Protein AF-A0A962EP03-F1 (afdb_monomer_lite)

Foldseek 3Di:
DVVVVVVVVVVVVVPPDDPPDPDPDDPLVVLVVVLVVLVVVLVVLLVLLVVLLVQLLVCVVVVNNVSNVVSNVVSVVSVVVSVVSLVVSLVSCVVSVNNVSSLVSLVSQLVSLVSVLVSLVSQLVVLVVQLVVLVVVLVVCVVPDDSVVSVVVNVVSVVSNLVSLLVSLVSLQSSLVSCVVSVVLVRSLVSLVVSLVSLVVSVVVCVVPPDPDCPVVVVSVVVNVVSVVVNVVSVVVVVVVVVVVVVVVVVVVVVVVCCVPPVPPPPD

Sequence (268 aa):
MRLLSLVTVFLLLLSSQLPAVEIGLDSNVDKQLGAQRLDNSLRSIEWFTLEYLRKAEQAEMAADSEQADFFLQKADESDEKASKIRWRAIKAWYLAGRDKKAHEISLRAAHIAKVRAELVELRLHKNELDLERLLSHGKQKEKSRSVLDIYPSYEVAYKHYVASAYQLFLEWTEVASMYDEAESYEEAELYWQKSIDVMSFLFRLNDDNAHDEEIPYQTYIYDTQRALMRLENLQLSLEKNEQLELTRHALQSLEKLNKTFFPEVVEH

Structure (mmCIF, N/CA/C/O backbone):
data_AF-A0A962EP03-F1
#
_entry.id   AF-A0A962EP03-F1
#
loop_
_atom_site.group_PDB
_atom_site.id
_atom_site.type_symbol
_atom_site.label_atom_id
_atom_site.label_alt_id
_atom_site.label_comp_id
_atom_site.label_asym_id
_atom_site.label_entity_id
_atom_site.label_seq_id
_atom_site.pdbx_PDB_ins_code
_atom_site.Cartn_x
_atom_site.Cartn_y
_atom_site.Cartn_z
_atom_site.occupancy
_atom_site.B_iso_or_equiv
_atom_site.auth_seq_id
_atom_site.auth_comp_id
_atom_site.auth_asym_id
_atom_site.auth_atom_id
_atom_site.pdbx_PDB_model_num
ATOM 1 N N . MET A 1 1 ? 17.956 35.664 8.532 1.00 48.88 1 MET A N 1
ATOM 2 C CA . MET A 1 1 ? 18.533 34.950 9.699 1.00 48.88 1 MET A CA 1
ATOM 3 C C . MET A 1 1 ? 18.069 35.452 11.075 1.00 48.88 1 MET A C 1
ATOM 5 O O . MET A 1 1 ? 18.102 34.657 12.000 1.00 48.88 1 MET A O 1
ATOM 9 N N . ARG A 1 2 ? 17.588 36.697 11.256 1.00 45.00 2 ARG A N 1
ATOM 10 C CA . ARG A 1 2 ? 17.147 37.190 12.585 1.00 45.00 2 ARG A CA 1
ATOM 11 C C . ARG A 1 2 ? 15.754 36.714 13.047 1.00 45.00 2 ARG A C 1
ATOM 13 O O . ARG A 1 2 ? 15.520 36.671 14.245 1.00 45.00 2 ARG A O 1
ATOM 20 N N . LEU A 1 3 ? 14.865 36.288 12.139 1.00 40.38 3 LEU A N 1
ATOM 21 C CA . LEU A 1 3 ? 13.538 35.756 12.510 1.00 40.38 3 LEU A CA 1
ATOM 22 C C . LEU A 1 3 ? 13.569 34.308 13.033 1.00 40.38 3 LEU A C 1
ATOM 24 O O . LEU A 1 3 ? 12.823 33.985 13.950 1.00 40.38 3 LEU A O 1
ATOM 28 N N . LEU A 1 4 ? 14.457 33.451 12.512 1.00 44.00 4 LEU A N 1
ATOM 29 C CA . LEU A 1 4 ? 14.550 32.049 12.955 1.00 44.00 4 LEU A CA 1
ATOM 30 C C . LEU A 1 4 ? 15.067 31.915 14.396 1.00 44.00 4 LEU A C 1
ATOM 32 O O . LEU A 1 4 ? 14.753 30.944 15.074 1.00 44.00 4 LEU A O 1
ATOM 36 N N . SER A 1 5 ? 15.842 32.898 14.858 1.00 48.69 5 SER A N 1
ATOM 37 C CA . SER A 1 5 ? 16.397 32.940 16.215 1.00 48.69 5 SER A CA 1
ATOM 38 C C . SER A 1 5 ? 15.365 33.365 17.267 1.00 48.69 5 SER A C 1
ATOM 40 O O . SER A 1 5 ? 15.458 32.944 18.414 1.00 48.69 5 SER A O 1
ATOM 42 N N . LEU A 1 6 ? 14.357 34.154 16.885 1.00 48.31 6 LEU A N 1
ATOM 43 C CA . LEU A 1 6 ? 13.283 34.571 17.792 1.00 48.31 6 LEU A CA 1
ATOM 44 C C . LEU A 1 6 ? 12.253 33.456 18.025 1.00 48.31 6 LEU A C 1
ATOM 46 O O . LEU A 1 6 ? 11.756 33.314 19.138 1.00 48.31 6 LEU A O 1
ATOM 50 N N . VAL A 1 7 ? 11.984 32.619 17.017 1.00 54.28 7 VAL A N 1
ATOM 51 C CA . VAL A 1 7 ? 11.023 31.505 17.134 1.00 54.28 7 VAL A CA 1
ATOM 52 C C . VAL A 1 7 ? 11.564 30.377 18.024 1.00 54.28 7 VAL A C 1
ATOM 54 O O . VAL A 1 7 ? 10.817 29.809 18.817 1.00 54.28 7 VAL A O 1
ATOM 57 N N . THR A 1 8 ? 12.868 30.090 17.974 1.00 55.56 8 THR A N 1
ATOM 58 C CA . THR A 1 8 ? 13.501 29.074 18.837 1.00 55.56 8 THR A CA 1
ATOM 59 C C . THR A 1 8 ? 13.609 29.508 20.298 1.00 55.56 8 THR A C 1
ATOM 61 O O . THR A 1 8 ? 13.416 28.683 21.187 1.00 55.56 8 THR A O 1
ATOM 64 N N . VAL A 1 9 ? 13.831 30.797 20.571 1.00 56.38 9 VAL A N 1
ATOM 65 C CA . VAL A 1 9 ? 13.835 31.329 21.947 1.00 56.38 9 VAL A CA 1
ATOM 66 C C . VAL A 1 9 ? 12.419 31.364 22.537 1.00 56.38 9 VAL A C 1
ATOM 68 O O . VAL A 1 9 ? 12.240 31.053 23.713 1.00 56.38 9 VAL A O 1
ATOM 71 N N . PHE A 1 10 ? 11.398 31.652 21.722 1.00 52.09 10 PHE A N 1
ATOM 72 C CA . PHE A 1 10 ? 9.999 31.634 22.163 1.00 52.09 10 PHE A CA 1
ATOM 73 C C . PHE A 1 10 ? 9.505 30.211 22.491 1.00 52.09 10 PHE A C 1
ATOM 75 O O . PHE A 1 10 ? 8.779 30.021 23.464 1.00 52.09 10 PHE A O 1
ATOM 82 N N . LEU A 1 11 ? 9.962 29.195 21.748 1.00 54.53 11 LEU A N 1
ATOM 83 C CA . LEU A 1 11 ? 9.648 27.784 22.017 1.00 54.53 11 LEU A CA 1
ATOM 84 C C . LEU A 1 11 ? 10.321 27.237 23.289 1.00 54.53 11 LEU A C 1
ATOM 86 O O . LEU A 1 11 ? 9.742 26.385 23.955 1.00 54.53 11 LEU A O 1
ATOM 90 N N . LEU A 1 12 ? 11.499 27.748 23.662 1.00 52.78 12 LEU A N 1
ATOM 91 C CA . LEU A 1 12 ? 12.215 27.333 24.879 1.00 52.78 12 LEU A CA 1
ATOM 92 C C . LEU A 1 12 ? 11.664 27.979 26.165 1.00 52.78 12 LEU A C 1
ATOM 94 O O . LEU A 1 12 ? 11.776 27.397 27.245 1.00 52.78 12 LEU A O 1
ATOM 98 N N . LEU A 1 13 ? 11.043 29.159 26.067 1.00 48.91 13 LEU A N 1
ATOM 99 C CA . LEU A 1 13 ? 10.452 29.862 27.216 1.00 48.91 13 LEU A CA 1
ATOM 100 C C . LEU A 1 13 ? 9.060 29.336 27.604 1.00 48.91 13 LEU A C 1
ATOM 102 O O . LEU A 1 13 ? 8.678 29.435 28.766 1.00 48.91 13 LEU A O 1
ATOM 106 N N . LEU A 1 14 ? 8.323 28.723 26.673 1.00 47.28 14 LEU A N 1
ATOM 107 C CA . LEU A 1 14 ? 7.021 28.098 26.953 1.00 47.28 14 LEU A CA 1
ATOM 108 C C . LEU A 1 14 ? 7.130 26.747 27.681 1.00 47.28 14 LEU A C 1
ATOM 110 O O . LEU A 1 14 ? 6.153 26.289 28.268 1.00 47.28 14 LEU A O 1
ATOM 114 N N . SER A 1 15 ? 8.310 26.120 27.692 1.00 47.06 15 SER A N 1
ATOM 115 C CA . SER A 1 15 ? 8.536 24.823 28.348 1.00 47.06 15 SER A CA 1
ATOM 116 C C . SER A 1 15 ? 8.852 24.887 29.850 1.00 47.06 15 SER A C 1
ATOM 118 O O . SER A 1 15 ? 8.920 23.837 30.480 1.00 47.06 15 SER A O 1
ATOM 120 N N . SER A 1 16 ? 9.044 26.070 30.447 1.00 42.03 16 SER A N 1
ATOM 121 C CA . SER A 1 16 ? 9.525 26.194 31.838 1.00 42.03 16 SER A CA 1
ATOM 122 C C . SER A 1 16 ? 8.489 26.672 32.864 1.00 42.03 16 SER A C 1
ATOM 124 O O . SER A 1 16 ? 8.838 26.825 34.033 1.00 42.03 16 SER A O 1
ATOM 126 N N . GLN A 1 17 ? 7.222 26.882 32.482 1.00 46.41 17 GLN A N 1
ATOM 127 C CA . GLN A 1 17 ? 6.182 27.375 33.402 1.00 46.41 17 GLN A CA 1
ATOM 128 C C . GLN A 1 17 ? 4.828 26.666 33.264 1.00 46.41 17 GLN A C 1
ATOM 130 O O . GLN A 1 17 ? 3.792 27.309 33.108 1.00 46.41 17 GLN A O 1
ATOM 135 N N . LEU A 1 18 ? 4.807 25.338 33.374 1.00 44.00 18 LEU A N 1
ATOM 136 C CA . LEU A 1 18 ? 3.565 24.642 33.715 1.00 44.00 18 LEU A CA 1
ATOM 137 C C . LEU A 1 18 ? 3.600 24.280 35.205 1.00 44.00 18 LEU A C 1
ATOM 139 O O . LEU A 1 18 ? 4.439 23.466 35.598 1.00 44.00 18 LEU A O 1
ATOM 143 N N . PRO A 1 19 ? 2.747 24.885 36.055 1.00 37.56 19 PRO A N 1
ATOM 144 C CA . PRO A 1 19 ? 2.600 24.421 37.424 1.00 37.56 19 PRO A CA 1
ATOM 145 C C . PRO A 1 19 ? 2.094 22.976 37.416 1.00 37.56 19 PRO A C 1
ATOM 147 O O . PRO A 1 19 ? 1.241 22.607 36.607 1.00 37.56 19 PRO A O 1
ATOM 150 N N . ALA A 1 20 ? 2.629 22.168 38.332 1.00 41.75 20 ALA A N 1
ATOM 151 C CA . ALA A 1 20 ? 2.110 20.845 38.640 1.00 41.75 20 ALA A CA 1
ATOM 152 C C . ALA A 1 20 ? 0.709 21.008 39.239 1.00 41.75 20 ALA A C 1
ATOM 154 O O . ALA A 1 20 ? 0.536 21.267 40.428 1.00 41.75 20 ALA A O 1
ATOM 155 N N . VAL A 1 21 ? -0.291 20.937 38.371 1.00 37.72 21 VAL A N 1
ATOM 156 C CA . VAL A 1 21 ? -1.693 20.890 38.748 1.00 37.72 21 VAL A CA 1
ATOM 157 C C . VAL A 1 21 ? -2.063 19.412 38.808 1.00 37.72 21 VAL A C 1
ATOM 159 O O . VAL A 1 21 ? -2.376 18.796 37.793 1.00 37.72 21 VAL A O 1
ATOM 162 N N . GLU A 1 22 ? -1.984 18.829 40.004 1.00 44.91 22 GLU A N 1
ATOM 163 C CA . GLU A 1 22 ? -2.616 17.543 40.308 1.00 44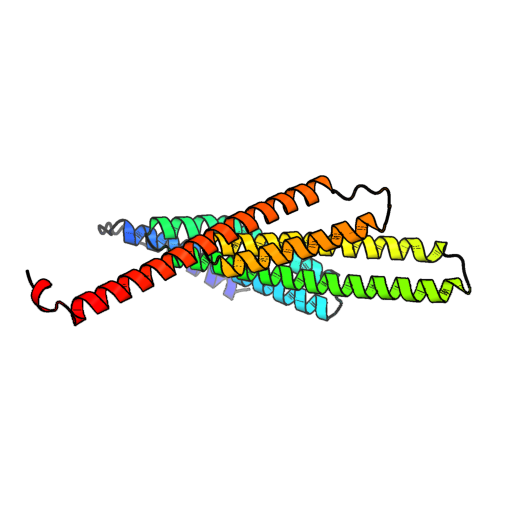.91 22 GLU A CA 1
ATOM 164 C C . GLU A 1 22 ? -4.134 17.762 40.379 1.00 44.91 22 GLU A C 1
ATOM 166 O O . GLU A 1 22 ? -4.722 17.931 41.445 1.00 44.91 22 GLU A O 1
ATOM 171 N N . ILE A 1 23 ? -4.783 17.820 39.216 1.00 42.91 23 ILE A N 1
ATOM 172 C CA . ILE A 1 23 ? -6.223 17.576 39.118 1.00 42.91 23 ILE A CA 1
ATOM 173 C C . ILE A 1 23 ? -6.366 16.078 38.895 1.00 42.91 23 ILE A C 1
ATOM 175 O O . ILE A 1 23 ? -5.757 15.537 37.975 1.00 42.91 23 ILE A O 1
ATOM 179 N N . GLY A 1 24 ? -7.171 15.420 39.730 1.00 43.19 24 GLY A N 1
ATOM 180 C CA . GLY A 1 24 ? -7.629 14.055 39.495 1.00 43.19 24 GLY A CA 1
ATOM 181 C C . GLY A 1 24 ? -8.397 13.986 38.178 1.00 43.19 24 GLY A C 1
ATOM 182 O O . GLY A 1 24 ? -9.614 14.153 38.149 1.00 43.19 24 GLY A O 1
ATOM 183 N N . LEU A 1 25 ? -7.666 13.816 37.082 1.00 43.97 25 LEU A N 1
ATOM 184 C CA . LEU A 1 25 ? -8.192 13.591 35.750 1.00 43.97 25 LEU A CA 1
ATOM 185 C C . LEU A 1 25 ? -8.391 12.089 35.587 1.00 43.97 25 LEU A C 1
ATOM 187 O O . LEU A 1 25 ? -7.529 11.277 35.921 1.00 43.97 25 LEU A O 1
ATOM 191 N N . ASP A 1 26 ? -9.580 11.730 35.118 1.00 56.91 26 ASP A N 1
ATOM 192 C CA . ASP A 1 26 ? -9.935 10.368 34.757 1.00 56.91 26 ASP A CA 1
ATOM 193 C C . ASP A 1 26 ? -8.842 9.783 33.848 1.00 56.91 26 ASP A C 1
ATOM 195 O O . ASP A 1 26 ? -8.481 10.385 32.834 1.00 56.91 26 ASP A O 1
ATOM 199 N N . SER A 1 27 ? -8.327 8.603 34.205 1.00 72.00 27 SER A N 1
ATOM 200 C CA . SER A 1 27 ? -7.269 7.889 33.473 1.00 72.00 27 SER A CA 1
ATOM 201 C C . SER A 1 27 ? -7.546 7.753 31.970 1.00 72.00 27 SER A C 1
ATOM 203 O O . SER A 1 27 ? -6.627 7.536 31.180 1.00 72.00 27 SER A O 1
ATOM 205 N N . ASN A 1 28 ? -8.811 7.874 31.558 1.00 74.94 28 ASN A N 1
ATOM 206 C CA . ASN A 1 28 ? -9.219 7.868 30.163 1.00 74.94 28 ASN A CA 1
ATOM 207 C C . ASN A 1 28 ? -8.882 9.177 29.414 1.00 74.94 28 ASN A C 1
ATOM 209 O O . ASN A 1 28 ? -8.488 9.133 28.249 1.00 74.94 28 ASN A O 1
ATOM 213 N N . VAL A 1 29 ? -8.967 10.338 30.071 1.00 77.69 29 VAL A N 1
ATOM 214 C CA . VAL A 1 29 ? -8.638 11.647 29.471 1.00 77.69 29 VAL A CA 1
ATOM 215 C C . VAL A 1 29 ? -7.143 11.736 29.153 1.00 77.69 29 VAL A C 1
ATOM 217 O O . VAL A 1 29 ? -6.768 12.147 28.053 1.00 77.69 29 VAL A O 1
ATOM 220 N N . ASP A 1 30 ? -6.286 11.251 30.053 1.00 83.69 30 ASP A N 1
ATOM 221 C CA . ASP A 1 30 ? -4.834 11.217 29.839 1.00 83.69 30 ASP A CA 1
ATOM 222 C C . ASP A 1 30 ? -4.434 10.267 28.699 1.00 83.69 30 ASP A C 1
ATOM 224 O O . ASP A 1 30 ? -3.573 10.597 27.874 1.00 83.69 30 ASP A O 1
ATOM 228 N N . LYS A 1 31 ? -5.106 9.111 28.587 1.00 86.94 31 LYS A N 1
ATOM 229 C CA . LYS A 1 31 ? -4.916 8.172 27.468 1.00 86.94 31 LYS A CA 1
ATOM 230 C C . LYS A 1 31 ? -5.295 8.803 26.128 1.00 86.94 31 LYS A C 1
ATOM 232 O O . LYS A 1 31 ? -4.540 8.674 25.164 1.00 86.94 31 LYS A O 1
ATOM 237 N N . GLN A 1 32 ? -6.417 9.523 26.067 1.00 92.00 32 GLN A N 1
ATOM 238 C CA . GLN A 1 32 ? -6.851 10.221 24.852 1.00 92.00 32 GLN A CA 1
ATOM 239 C C . GLN A 1 32 ? -5.889 11.348 24.458 1.00 92.00 32 GLN A C 1
ATOM 241 O O . GLN A 1 32 ? -5.545 11.471 23.284 1.00 92.00 32 GLN A O 1
ATOM 246 N N . LEU A 1 33 ? -5.394 12.133 25.419 1.00 91.81 33 LEU A N 1
ATOM 247 C CA . LEU A 1 33 ? -4.392 13.175 25.164 1.00 91.81 33 LEU A CA 1
ATOM 248 C C . LEU A 1 33 ? -3.085 12.590 24.608 1.00 91.81 33 LEU A C 1
ATOM 250 O O . LEU A 1 33 ? -2.515 13.139 23.661 1.00 91.81 33 LEU A O 1
ATOM 254 N N . GLY A 1 34 ? -2.620 11.466 25.163 1.00 90.38 34 GLY A N 1
ATOM 255 C CA . GLY A 1 34 ? -1.457 10.737 24.653 1.00 90.38 34 GLY A CA 1
ATOM 256 C C . GLY A 1 34 ? -1.658 10.237 23.218 1.00 90.38 34 GLY A C 1
ATOM 257 O O . GLY A 1 34 ? -0.810 10.481 22.356 1.00 90.38 34 GLY A O 1
ATOM 258 N N . ALA A 1 35 ? -2.804 9.605 22.944 1.00 94.12 35 ALA A N 1
ATOM 259 C CA . ALA A 1 35 ? -3.165 9.124 21.611 1.00 94.12 35 ALA A CA 1
ATOM 260 C C . ALA A 1 35 ? -3.260 10.270 20.587 1.00 94.12 35 ALA A C 1
ATOM 262 O O . ALA A 1 35 ? -2.717 10.163 19.487 1.00 94.12 35 ALA A O 1
ATOM 263 N N . GLN A 1 36 ? -3.849 11.408 20.969 1.00 96.38 36 GLN A N 1
ATOM 264 C CA . GLN A 1 36 ? -3.972 12.582 20.104 1.00 96.38 36 GLN A CA 1
ATOM 265 C C . GLN A 1 36 ? -2.610 13.184 19.730 1.00 96.38 36 GLN A C 1
ATOM 267 O O . GLN A 1 36 ? -2.409 13.590 18.587 1.00 96.38 36 GLN A O 1
ATOM 272 N N . ARG A 1 37 ? -1.652 13.245 20.666 1.00 94.75 37 ARG A N 1
ATOM 273 C CA . ARG A 1 37 ? -0.290 13.740 20.378 1.00 94.75 37 ARG A CA 1
ATOM 274 C C . ARG A 1 37 ? 0.437 12.847 19.374 1.00 94.75 37 ARG A C 1
ATOM 276 O O . ARG A 1 37 ? 1.113 13.365 18.482 1.00 94.75 37 ARG A O 1
ATOM 283 N N . LEU A 1 38 ? 0.282 11.528 19.506 1.00 95.94 38 LEU A N 1
ATOM 284 C CA . LEU A 1 38 ? 0.817 10.565 18.544 1.00 95.94 38 LEU A CA 1
ATOM 285 C C . LEU A 1 38 ? 0.149 10.718 17.172 1.00 95.94 38 LEU A C 1
ATOM 287 O O . LEU A 1 38 ? 0.869 10.827 16.185 1.00 95.94 38 LEU A O 1
ATOM 291 N N . ASP A 1 39 ? -1.185 10.813 17.108 1.00 97.25 39 ASP A N 1
ATOM 292 C CA . ASP A 1 39 ? -1.920 10.999 15.844 1.00 97.25 39 ASP A CA 1
ATOM 293 C C . ASP A 1 39 ? -1.536 12.312 15.141 1.00 97.25 39 ASP A C 1
ATOM 295 O O . ASP A 1 39 ? -1.250 12.325 13.949 1.00 97.25 39 ASP A O 1
ATOM 299 N N . ASN A 1 40 ? -1.432 13.421 15.878 1.00 96.75 40 ASN A N 1
ATOM 300 C CA . ASN A 1 40 ? -1.009 14.705 15.309 1.00 96.75 40 ASN A CA 1
ATOM 301 C C . ASN A 1 40 ? 0.421 14.648 14.747 1.00 96.75 40 ASN A C 1
ATOM 303 O O . ASN A 1 40 ? 0.695 15.214 13.689 1.00 96.75 40 ASN A O 1
ATOM 307 N N . SER A 1 41 ? 1.329 13.965 15.449 1.00 95.88 41 SER A N 1
ATOM 308 C CA . SER A 1 41 ? 2.710 13.786 14.985 1.00 95.88 41 SER A CA 1
ATOM 309 C C . SER A 1 41 ? 2.754 12.909 13.735 1.00 95.88 41 SER A C 1
ATOM 311 O O . SER A 1 41 ? 3.456 13.235 12.782 1.00 95.88 41 SER A O 1
ATOM 313 N N . LEU A 1 42 ? 1.961 11.834 13.724 1.00 97.50 42 LEU A N 1
ATOM 314 C CA . LEU A 1 42 ? 1.822 10.925 12.594 1.00 97.50 42 LEU A CA 1
ATOM 315 C C . LEU A 1 42 ? 1.302 11.653 11.349 1.00 97.50 42 LEU A C 1
ATOM 317 O O . LEU A 1 42 ? 1.954 11.593 10.313 1.00 97.50 42 LEU A O 1
ATOM 321 N N . ARG A 1 43 ? 0.212 12.423 11.464 1.00 97.31 43 ARG A N 1
ATOM 322 C CA . ARG A 1 43 ? -0.373 13.195 10.350 1.00 97.31 43 ARG A CA 1
ATOM 323 C C . ARG A 1 43 ? 0.626 14.136 9.678 1.00 97.31 43 ARG A C 1
ATOM 325 O O . ARG A 1 43 ? 0.578 14.314 8.466 1.00 97.31 43 ARG A O 1
ATOM 332 N N . SER A 1 44 ? 1.526 14.741 10.453 1.00 95.88 44 SER A N 1
ATOM 333 C CA . SER A 1 44 ? 2.580 15.607 9.909 1.00 95.88 44 SER A CA 1
ATOM 334 C C . SER A 1 44 ? 3.541 14.825 9.007 1.00 95.88 44 SER A C 1
ATOM 336 O O . SER A 1 44 ? 3.831 15.248 7.892 1.00 95.88 44 SER A O 1
ATOM 338 N N . ILE A 1 45 ? 3.991 13.648 9.453 1.00 97.19 45 ILE A N 1
ATOM 339 C CA . ILE A 1 45 ? 4.895 12.787 8.674 1.00 97.19 45 ILE A CA 1
ATOM 340 C C . ILE A 1 45 ? 4.169 12.190 7.460 1.00 97.19 45 ILE A C 1
ATOM 342 O O . ILE A 1 45 ? 4.721 12.165 6.363 1.00 97.19 45 ILE A O 1
ATOM 346 N N . GLU A 1 46 ? 2.917 11.761 7.626 1.00 97.25 46 GLU A N 1
ATOM 347 C CA . GLU A 1 46 ? 2.055 11.284 6.536 1.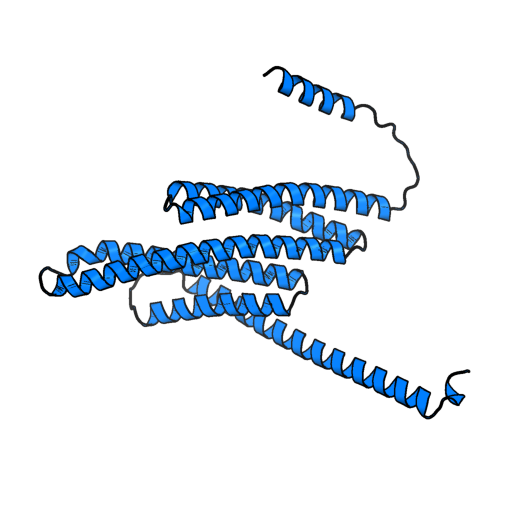00 97.25 46 GLU A CA 1
ATOM 348 C C . GLU A 1 46 ? 1.894 12.354 5.445 1.00 97.25 46 GLU A C 1
ATOM 350 O O . GLU A 1 46 ? 2.012 12.052 4.260 1.00 97.25 46 GLU A O 1
ATOM 355 N N . TRP A 1 47 ? 1.723 13.623 5.833 1.00 97.94 47 TRP A N 1
ATOM 356 C CA . TRP A 1 47 ? 1.664 14.736 4.888 1.00 97.94 47 TRP A CA 1
ATOM 357 C C . TRP A 1 47 ? 2.963 14.897 4.088 1.00 97.94 47 TRP A C 1
ATOM 359 O O . TRP A 1 47 ? 2.910 15.021 2.866 1.00 97.94 47 TRP A O 1
ATOM 369 N N . PHE A 1 48 ? 4.132 14.846 4.741 1.00 97.25 48 PHE A N 1
ATOM 370 C CA . PHE A 1 48 ? 5.417 14.901 4.030 1.00 97.25 48 PHE A CA 1
ATOM 371 C C . PHE A 1 48 ? 5.600 13.717 3.080 1.00 97.25 48 PHE A C 1
ATOM 373 O O . PHE A 1 48 ? 6.085 13.903 1.969 1.00 97.25 48 PHE A O 1
ATOM 380 N N . THR A 1 49 ? 5.180 12.524 3.497 1.00 97.94 49 THR A N 1
ATOM 381 C CA . THR A 1 49 ? 5.233 11.306 2.677 1.00 97.94 49 THR A CA 1
ATOM 382 C C . THR A 1 49 ? 4.429 11.486 1.390 1.00 97.94 49 THR A C 1
ATOM 384 O O . THR A 1 49 ? 4.968 11.310 0.301 1.00 97.94 49 THR A O 1
ATOM 387 N N . LEU A 1 50 ? 3.174 11.932 1.503 1.00 98.06 50 LEU A N 1
ATOM 388 C CA . LEU A 1 50 ? 2.315 12.210 0.348 1.00 98.06 50 LEU A CA 1
ATOM 389 C C . LEU A 1 50 ? 2.881 13.317 -0.547 1.00 98.06 50 LEU A C 1
ATOM 391 O O . LEU A 1 50 ? 2.814 13.218 -1.768 1.00 98.06 50 LEU A O 1
ATOM 395 N N . GLU A 1 51 ? 3.467 14.360 0.039 1.00 98.25 51 GLU A N 1
ATOM 396 C CA . GLU A 1 51 ? 4.078 15.443 -0.731 1.00 98.25 51 GLU A CA 1
ATOM 397 C C . GLU A 1 51 ? 5.315 14.973 -1.514 1.00 98.25 51 GLU A C 1
ATOM 399 O O . GLU A 1 51 ? 5.550 15.448 -2.626 1.00 98.25 51 GLU A O 1
ATOM 404 N N . TYR A 1 52 ? 6.093 14.028 -0.979 1.00 98.38 52 TYR A N 1
ATOM 405 C CA . TYR A 1 52 ? 7.185 13.399 -1.723 1.00 98.38 52 TYR A CA 1
ATOM 406 C C . TYR A 1 52 ? 6.670 12.491 -2.842 1.00 98.38 52 TYR A C 1
ATOM 408 O O . TYR A 1 52 ? 7.150 12.622 -3.964 1.00 98.38 52 TYR A O 1
ATOM 416 N N . LEU A 1 53 ? 5.653 11.660 -2.590 1.00 97.94 53 LEU A N 1
ATOM 417 C CA . LEU A 1 53 ? 5.033 10.823 -3.628 1.00 97.94 53 LEU A CA 1
ATOM 418 C C . LEU A 1 53 ? 4.470 11.669 -4.779 1.00 97.94 53 LEU A C 1
ATOM 420 O O . LEU A 1 53 ? 4.747 11.395 -5.943 1.00 97.94 53 LEU A O 1
ATOM 424 N N . ARG A 1 54 ? 3.780 12.769 -4.462 1.00 98.00 54 ARG A N 1
ATOM 425 C CA . ARG A 1 54 ? 3.266 13.723 -5.456 1.00 98.00 54 ARG A CA 1
ATOM 426 C C . ARG A 1 54 ? 4.382 14.324 -6.315 1.00 98.00 54 ARG A C 1
ATOM 428 O O . ARG A 1 54 ? 4.209 14.533 -7.512 1.00 98.00 54 ARG A O 1
ATOM 435 N N . LYS A 1 55 ? 5.531 14.647 -5.716 1.00 97.88 55 LYS A N 1
ATOM 436 C CA . LYS A 1 55 ? 6.689 15.170 -6.460 1.00 97.88 55 LYS A CA 1
ATOM 437 C C . LYS A 1 55 ? 7.367 14.098 -7.306 1.00 97.88 55 LYS A C 1
ATOM 439 O O . LYS A 1 55 ? 7.801 14.412 -8.409 1.00 97.88 55 LYS A O 1
ATOM 444 N N . ALA A 1 56 ? 7.431 12.863 -6.814 1.00 97.25 56 ALA A N 1
ATOM 445 C CA . ALA A 1 56 ? 7.929 11.735 -7.586 1.00 97.25 56 ALA A CA 1
ATOM 446 C C . ALA A 1 56 ? 7.056 11.493 -8.824 1.00 97.25 56 ALA A C 1
ATOM 448 O O . ALA A 1 56 ? 7.583 11.412 -9.925 1.00 97.25 56 ALA A O 1
ATOM 449 N N . GLU A 1 57 ? 5.730 11.503 -8.677 1.00 95.88 57 GLU A N 1
ATOM 450 C CA . GLU A 1 57 ? 4.790 11.409 -9.800 1.00 95.88 57 GLU A CA 1
ATOM 451 C C . GLU A 1 57 ? 5.001 12.533 -10.830 1.00 95.88 57 GLU A C 1
ATOM 453 O O . GLU A 1 57 ? 5.052 12.287 -12.035 1.00 95.88 57 GLU A O 1
ATOM 458 N N . GLN A 1 58 ? 5.188 13.776 -10.377 1.00 96.50 58 GLN A N 1
ATOM 459 C CA . GLN A 1 58 ? 5.470 14.900 -11.276 1.00 96.50 58 GLN A CA 1
ATOM 460 C C . GLN A 1 58 ? 6.786 14.726 -12.044 1.00 96.50 58 GLN A C 1
ATOM 462 O O . GLN A 1 58 ? 6.832 15.009 -13.242 1.00 96.50 58 GLN A O 1
ATOM 467 N N . ALA A 1 59 ? 7.835 14.251 -11.373 1.00 95.62 59 ALA A N 1
ATOM 468 C CA . ALA A 1 59 ? 9.120 13.960 -12.000 1.00 95.62 59 ALA A CA 1
ATOM 469 C C . ALA A 1 59 ? 9.009 12.797 -13.000 1.00 95.62 59 ALA A C 1
ATOM 471 O O . ALA A 1 59 ? 9.512 12.894 -14.119 1.00 95.62 59 ALA A O 1
ATOM 472 N N . GLU A 1 60 ? 8.248 11.752 -12.659 1.00 92.69 60 GLU A N 1
ATOM 473 C CA . GLU A 1 60 ? 7.904 10.672 -13.578 1.00 92.69 60 GLU A CA 1
ATOM 474 C C . GLU A 1 60 ? 7.219 11.220 -14.835 1.00 92.69 60 GLU A C 1
ATOM 476 O O . GLU A 1 60 ? 7.640 10.918 -15.952 1.00 92.69 60 GLU A O 1
ATOM 481 N N . MET A 1 61 ? 6.173 12.034 -14.698 1.00 92.19 61 MET A N 1
ATOM 482 C CA . MET A 1 61 ? 5.471 12.619 -15.848 1.00 92.19 61 MET A CA 1
ATOM 483 C C . MET A 1 61 ? 6.376 13.516 -16.707 1.00 92.19 61 MET A C 1
ATOM 485 O O . MET A 1 61 ? 6.169 13.614 -17.916 1.00 92.19 61 MET A O 1
ATOM 489 N N . ALA A 1 62 ? 7.393 14.136 -16.105 1.00 93.81 62 ALA A N 1
ATOM 490 C CA . ALA A 1 62 ? 8.403 14.935 -16.795 1.00 93.81 62 ALA A CA 1
ATOM 491 C C . ALA A 1 62 ? 9.547 14.106 -17.414 1.00 93.81 62 ALA A C 1
ATOM 493 O O . ALA A 1 62 ? 10.429 14.684 -18.048 1.00 93.81 62 ALA A O 1
ATOM 494 N N . ALA A 1 63 ? 9.529 12.777 -17.252 1.00 90.00 63 ALA A N 1
ATOM 495 C CA . ALA A 1 63 ? 10.611 11.866 -17.630 1.00 90.00 63 ALA A CA 1
ATOM 496 C C . ALA A 1 63 ? 11.968 12.195 -16.965 1.00 90.00 63 ALA A C 1
ATOM 498 O O . ALA A 1 63 ? 13.024 11.927 -17.537 1.00 90.00 63 ALA A O 1
ATOM 499 N N . ASP A 1 64 ? 11.940 12.752 -15.750 1.00 94.38 64 ASP A N 1
ATOM 500 C CA . ASP A 1 64 ? 13.118 13.006 -14.913 1.00 94.38 64 ASP A CA 1
ATOM 501 C C . ASP A 1 64 ? 13.278 11.871 -13.887 1.00 94.38 64 ASP A C 1
ATOM 503 O O . ASP A 1 64 ? 12.783 11.938 -12.759 1.00 94.38 64 ASP A O 1
ATOM 507 N N . SER A 1 65 ? 13.934 10.785 -14.309 1.00 89.75 65 SER A N 1
ATOM 508 C CA . SER A 1 65 ? 14.078 9.572 -13.494 1.00 89.75 65 SER A CA 1
ATOM 509 C C . SER A 1 65 ? 14.918 9.797 -12.235 1.00 89.75 65 SER A C 1
ATOM 511 O O . SER A 1 65 ? 14.586 9.262 -11.182 1.00 89.75 65 SER A O 1
ATOM 513 N N . GLU A 1 66 ? 15.971 10.620 -12.312 1.00 94.38 66 GLU A N 1
ATOM 514 C CA . GLU A 1 66 ? 16.840 10.918 -11.164 1.00 94.38 66 GLU A CA 1
ATOM 515 C C . GLU A 1 66 ? 16.054 11.641 -10.066 1.00 94.38 66 GLU A C 1
ATOM 517 O O . GLU A 1 66 ? 16.129 11.286 -8.886 1.00 94.38 66 GLU A O 1
ATOM 522 N N . GLN A 1 67 ? 15.247 12.632 -10.452 1.00 96.38 67 GLN A N 1
ATOM 523 C CA . GLN A 1 67 ? 14.414 13.349 -9.500 1.00 96.38 67 GLN A CA 1
ATOM 524 C C . GLN A 1 67 ? 13.267 12.483 -8.959 1.00 96.38 67 GLN A C 1
ATOM 526 O O . GLN A 1 67 ? 12.937 12.589 -7.772 1.00 96.38 67 GLN A O 1
ATOM 531 N N . ALA A 1 68 ? 12.677 11.619 -9.788 1.00 94.12 68 ALA A N 1
ATOM 532 C CA . ALA A 1 68 ? 11.651 10.683 -9.343 1.00 94.12 68 ALA A CA 1
ATOM 533 C C . ALA A 1 68 ? 12.194 9.710 -8.284 1.00 94.12 68 ALA A C 1
ATOM 535 O O . ALA A 1 68 ? 11.595 9.578 -7.216 1.00 94.12 68 ALA A O 1
ATOM 536 N N . ASP A 1 69 ? 13.365 9.114 -8.528 1.00 93.25 69 ASP A N 1
ATOM 537 C CA . ASP A 1 69 ? 14.033 8.211 -7.584 1.00 93.25 69 ASP A CA 1
ATOM 538 C C . ASP A 1 69 ? 14.415 8.920 -6.282 1.00 93.25 69 ASP A C 1
ATOM 540 O O . ASP A 1 69 ? 14.190 8.390 -5.191 1.00 93.25 69 ASP A O 1
ATOM 544 N N . PHE A 1 70 ? 14.919 10.155 -6.372 1.00 96.81 70 PHE A N 1
ATOM 545 C CA . PHE A 1 70 ? 15.208 10.964 -5.192 1.00 96.81 70 PHE A CA 1
ATOM 546 C C . PHE A 1 70 ? 13.959 11.174 -4.324 1.00 96.81 70 PHE A C 1
ATOM 548 O O . PHE A 1 70 ? 14.011 11.006 -3.102 1.00 96.81 70 PHE A O 1
ATOM 555 N N . PHE A 1 71 ? 12.828 11.551 -4.928 1.00 97.81 71 PHE A N 1
ATOM 556 C CA . PHE A 1 71 ? 11.602 11.792 -4.171 1.00 97.81 71 PHE A CA 1
ATOM 557 C C . PHE A 1 71 ? 10.971 10.510 -3.632 1.00 97.81 71 PHE A C 1
ATOM 559 O O . PHE A 1 71 ? 10.466 10.539 -2.510 1.00 97.81 71 PHE A O 1
ATOM 566 N N . LEU A 1 72 ? 11.061 9.390 -4.350 1.00 94.81 72 LEU A N 1
ATOM 567 C CA . LEU A 1 72 ? 10.652 8.085 -3.827 1.00 94.81 72 LEU A CA 1
ATOM 568 C C . LEU A 1 72 ? 11.462 7.685 -2.600 1.00 94.81 72 LEU A C 1
ATOM 570 O O . LEU A 1 72 ? 10.879 7.390 -1.561 1.00 94.81 72 LEU A O 1
ATOM 574 N N . GLN A 1 73 ? 12.790 7.807 -2.656 1.00 96.38 73 GLN A N 1
ATOM 575 C CA . GLN A 1 73 ? 13.638 7.536 -1.497 1.00 96.38 73 GLN A CA 1
ATOM 576 C C . GLN A 1 73 ? 13.233 8.398 -0.288 1.00 96.38 73 GLN A C 1
ATOM 578 O O . GLN A 1 73 ? 13.215 7.927 0.851 1.00 96.38 73 GLN A O 1
ATOM 583 N N . LYS A 1 74 ? 12.868 9.670 -0.512 1.00 97.75 74 LYS A N 1
ATOM 584 C CA . LYS A 1 74 ? 12.365 10.547 0.558 1.00 97.75 74 LYS A CA 1
ATOM 585 C C . LYS A 1 74 ? 10.981 10.168 1.065 1.00 97.75 74 LYS A C 1
ATOM 587 O O . LYS A 1 74 ? 10.738 10.323 2.265 1.00 97.75 74 LYS A O 1
ATOM 592 N N . ALA A 1 75 ? 10.101 9.670 0.203 1.00 97.00 75 ALA A N 1
ATOM 593 C CA . ALA A 1 75 ? 8.826 9.110 0.622 1.00 97.00 75 ALA A CA 1
ATOM 594 C C . ALA A 1 75 ? 9.043 7.881 1.518 1.00 97.00 75 ALA A C 1
ATOM 596 O O . ALA A 1 75 ? 8.463 7.827 2.600 1.00 97.00 75 ALA A O 1
ATOM 597 N N . ASP A 1 76 ? 9.945 6.972 1.151 1.00 94.19 76 ASP A N 1
ATOM 598 C CA . ASP A 1 76 ? 10.222 5.747 1.913 1.00 94.19 76 ASP A CA 1
ATOM 599 C C . ASP A 1 76 ? 10.866 6.041 3.273 1.00 94.19 76 ASP A C 1
ATOM 601 O O . ASP A 1 76 ? 10.397 5.564 4.306 1.00 94.19 76 ASP A O 1
ATOM 605 N N . GLU A 1 77 ? 11.872 6.923 3.317 1.00 95.50 77 GLU A N 1
ATOM 606 C CA . GLU A 1 77 ? 12.471 7.396 4.575 1.00 95.50 77 GLU A CA 1
ATOM 607 C C . GLU A 1 77 ? 11.438 8.047 5.515 1.00 95.50 77 GLU A C 1
ATOM 609 O O . GLU A 1 77 ? 11.596 8.045 6.743 1.00 95.50 77 GLU A O 1
ATOM 614 N N . SER A 1 78 ? 10.423 8.700 4.946 1.00 96.31 78 SER A N 1
ATOM 615 C CA . SER A 1 78 ? 9.354 9.362 5.690 1.00 96.31 78 SER A CA 1
ATOM 616 C C . SER A 1 78 ? 8.320 8.351 6.186 1.00 96.31 78 SER A C 1
ATOM 618 O O . SER A 1 78 ? 7.956 8.377 7.364 1.00 96.31 78 SER A O 1
ATOM 620 N N . ASP A 1 79 ? 7.903 7.414 5.340 1.00 95.38 79 ASP A N 1
ATOM 621 C CA . ASP A 1 79 ? 6.924 6.393 5.699 1.00 95.38 79 ASP A CA 1
ATOM 622 C C . ASP A 1 79 ? 7.482 5.371 6.698 1.00 95.38 79 ASP A C 1
ATOM 624 O O . ASP A 1 79 ? 6.785 4.979 7.631 1.00 95.38 79 ASP A O 1
ATOM 628 N N . GLU A 1 80 ? 8.773 5.033 6.632 1.00 94.25 80 GLU A N 1
ATOM 629 C CA . GLU A 1 80 ? 9.419 4.193 7.649 1.00 94.25 80 GLU A CA 1
ATOM 630 C C . GLU A 1 80 ? 9.317 4.838 9.048 1.00 94.25 80 GLU A C 1
ATOM 632 O O . GLU A 1 80 ? 9.083 4.174 10.067 1.00 94.25 80 GLU A O 1
ATOM 637 N N . LYS A 1 81 ? 9.447 6.171 9.117 1.00 95.00 81 LYS A N 1
ATOM 638 C CA . LYS A 1 81 ? 9.238 6.930 10.360 1.00 95.00 81 LYS A CA 1
ATOM 639 C C . LYS A 1 81 ? 7.764 6.948 10.751 1.00 95.00 81 LYS A C 1
ATOM 641 O O . LYS A 1 81 ? 7.468 6.798 11.940 1.00 95.00 81 LYS A O 1
ATOM 646 N N . ALA A 1 82 ? 6.856 7.113 9.787 1.00 94.94 82 ALA A N 1
ATOM 647 C CA . ALA A 1 82 ? 5.417 7.078 10.026 1.00 94.94 82 ALA A CA 1
ATOM 648 C C . ALA A 1 82 ? 4.991 5.722 10.606 1.00 94.94 82 ALA A C 1
ATOM 650 O O . ALA A 1 82 ? 4.362 5.697 11.661 1.00 94.94 82 ALA A O 1
ATOM 651 N N . SER A 1 83 ? 5.421 4.607 10.013 1.00 90.56 83 SER A N 1
ATOM 652 C CA . SER A 1 83 ? 5.119 3.233 10.438 1.00 90.56 83 SER A CA 1
ATOM 653 C C . SER A 1 83 ? 5.484 2.972 11.909 1.00 90.56 83 SER A C 1
ATOM 655 O O . SER A 1 83 ? 4.659 2.492 12.694 1.00 90.56 83 SER A O 1
ATOM 657 N N . LYS A 1 84 ? 6.669 3.423 12.355 1.00 91.62 84 LYS A N 1
ATOM 658 C CA . LYS A 1 84 ? 7.106 3.313 13.765 1.00 91.62 84 LYS A CA 1
ATOM 659 C C . LYS A 1 84 ? 6.174 4.036 14.748 1.00 91.62 84 LYS A C 1
ATOM 661 O O . LYS A 1 84 ? 6.034 3.607 15.897 1.00 91.62 84 LYS A O 1
ATOM 666 N N . ILE A 1 85 ? 5.562 5.145 14.330 1.00 94.44 85 ILE A N 1
ATOM 667 C CA . ILE A 1 85 ? 4.611 5.918 15.145 1.00 94.44 85 ILE A CA 1
ATOM 668 C C . ILE A 1 85 ? 3.192 5.359 15.005 1.00 94.44 85 ILE A C 1
ATOM 670 O O . ILE A 1 85 ? 2.462 5.314 15.995 1.00 94.44 85 ILE A O 1
ATOM 674 N N . ARG A 1 86 ? 2.826 4.880 13.814 1.00 95.25 86 ARG A N 1
ATOM 675 C CA . ARG A 1 86 ? 1.504 4.365 13.445 1.00 95.25 86 ARG A CA 1
ATOM 676 C C . ARG A 1 86 ? 1.029 3.286 14.404 1.00 95.25 86 ARG A C 1
ATOM 678 O O . ARG A 1 86 ? -0.002 3.466 15.046 1.00 95.25 86 ARG A O 1
ATOM 685 N N . TRP A 1 87 ? 1.835 2.246 14.619 1.00 92.06 87 TRP A N 1
ATOM 686 C CA . TRP A 1 87 ? 1.497 1.177 15.566 1.00 92.06 87 TRP A CA 1
ATOM 687 C C . TRP A 1 87 ? 1.256 1.705 16.991 1.00 92.06 87 TRP A C 1
ATOM 689 O O . TRP A 1 87 ? 0.330 1.275 17.681 1.00 92.06 87 TRP A O 1
ATOM 699 N N . ARG A 1 88 ? 2.052 2.688 17.439 1.00 94.25 88 ARG A N 1
ATOM 700 C CA . ARG A 1 88 ? 1.889 3.300 18.770 1.00 94.25 88 ARG A CA 1
ATOM 701 C C . ARG A 1 88 ? 0.603 4.114 18.857 1.00 94.25 88 ARG A C 1
ATOM 703 O O . ARG A 1 88 ? -0.068 4.056 19.883 1.00 94.25 88 ARG A O 1
ATOM 710 N N . ALA A 1 89 ? 0.268 4.857 17.805 1.00 94.44 89 ALA A N 1
ATOM 711 C CA . ALA A 1 89 ? -0.943 5.665 17.731 1.00 94.44 89 ALA A CA 1
ATOM 712 C C . ALA A 1 89 ? -2.204 4.784 17.697 1.00 94.44 89 ALA A C 1
ATOM 714 O O . ALA A 1 89 ? -3.115 5.007 18.493 1.00 94.44 89 ALA A O 1
ATOM 715 N N . ILE A 1 90 ? -2.215 3.737 16.863 1.00 93.00 90 ILE A N 1
ATOM 716 C CA . ILE A 1 90 ? -3.282 2.722 16.793 1.00 93.00 90 ILE A CA 1
ATOM 717 C C . ILE A 1 90 ? -3.503 2.096 18.173 1.00 93.00 90 ILE A C 1
ATOM 719 O O . ILE A 1 90 ? -4.602 2.158 18.727 1.00 93.00 90 ILE A O 1
ATOM 723 N N . LYS A 1 91 ? -2.435 1.575 18.791 1.00 93.56 91 LYS A N 1
ATOM 724 C CA . LYS A 1 91 ? -2.503 0.972 20.128 1.00 93.56 91 LYS A CA 1
ATOM 725 C C . LYS A 1 91 ? -3.001 1.957 21.187 1.00 93.56 91 LYS A C 1
ATOM 727 O O . LYS A 1 91 ? -3.788 1.575 22.050 1.00 93.56 91 LYS A O 1
ATOM 732 N N . ALA A 1 92 ? -2.554 3.212 21.144 1.00 92.06 92 ALA A N 1
ATOM 733 C CA . ALA A 1 92 ? -2.993 4.232 22.091 1.00 92.06 92 ALA A CA 1
ATOM 734 C C . ALA A 1 92 ? -4.497 4.527 21.965 1.00 92.06 92 ALA A C 1
ATOM 736 O O . ALA A 1 92 ? -5.167 4.668 22.987 1.00 92.06 92 ALA A O 1
ATOM 737 N N . TRP A 1 93 ? -5.045 4.555 20.745 1.00 95.81 93 TRP A N 1
ATOM 738 C CA . TRP A 1 93 ? -6.482 4.739 20.537 1.00 95.81 93 TRP A CA 1
ATOM 739 C C . TRP A 1 93 ? -7.318 3.543 20.991 1.00 95.81 93 TRP A C 1
ATOM 741 O O . TRP A 1 93 ? -8.348 3.760 21.632 1.00 95.81 93 TRP A O 1
ATOM 751 N N . TYR A 1 94 ? -6.855 2.309 20.769 1.00 93.00 94 TYR A N 1
ATOM 752 C CA . TYR A 1 94 ? -7.503 1.120 21.337 1.00 93.00 94 TYR A CA 1
ATOM 753 C C . TYR A 1 94 ? -7.511 1.154 22.872 1.00 93.00 94 TYR A C 1
ATOM 755 O O . TYR A 1 94 ? -8.547 0.954 23.500 1.00 93.00 94 TYR A O 1
ATOM 763 N N . LEU A 1 95 ? -6.384 1.502 23.505 1.00 90.88 95 LEU A N 1
ATOM 764 C CA . LEU A 1 95 ? -6.300 1.621 24.969 1.00 90.88 95 LEU A CA 1
ATOM 765 C C . LEU A 1 95 ? -7.179 2.743 25.546 1.00 90.88 95 LEU A C 1
ATOM 767 O O . LEU A 1 95 ? -7.536 2.691 26.726 1.00 90.88 95 LEU A O 1
ATOM 771 N N . ALA A 1 96 ? -7.509 3.746 24.734 1.00 92.44 96 ALA A N 1
ATOM 772 C CA . ALA A 1 96 ? -8.440 4.821 25.062 1.00 92.44 96 ALA A CA 1
ATOM 773 C C . ALA A 1 96 ? -9.914 4.471 24.751 1.00 92.44 96 ALA A C 1
ATOM 775 O O . ALA A 1 96 ? -10.788 5.322 24.926 1.00 92.44 96 ALA A O 1
ATOM 776 N N . GLY A 1 97 ? -10.200 3.256 24.262 1.00 93.00 97 GLY A N 1
ATOM 777 C CA . GLY A 1 97 ? -11.546 2.808 23.884 1.00 93.00 97 GLY A CA 1
ATOM 778 C C . GLY A 1 97 ? -12.117 3.552 22.674 1.00 93.00 97 GLY A C 1
ATOM 779 O O . GLY A 1 97 ? -13.314 3.840 22.621 1.00 93.00 97 GLY A O 1
ATOM 780 N N . ARG A 1 98 ? -11.258 3.967 21.736 1.00 94.81 98 ARG A N 1
ATOM 781 C CA . ARG A 1 98 ? -11.628 4.747 20.545 1.00 94.81 98 ARG A CA 1
ATOM 782 C C . ARG A 1 98 ? -11.258 3.991 19.277 1.00 94.81 98 ARG A C 1
ATOM 784 O O . ARG A 1 98 ? -10.508 4.497 18.447 1.00 94.81 98 ARG A O 1
ATOM 791 N N . ASP A 1 99 ? -11.838 2.815 19.105 1.00 93.19 99 ASP A N 1
ATOM 792 C CA . ASP A 1 99 ? -11.511 1.895 18.012 1.00 93.19 99 ASP A CA 1
ATOM 793 C C . ASP A 1 99 ? -11.644 2.573 16.647 1.00 93.19 99 ASP A C 1
ATOM 795 O O . ASP A 1 99 ? -10.721 2.517 15.844 1.00 93.19 99 ASP A O 1
ATOM 799 N N . LYS A 1 100 ? -12.704 3.362 16.423 1.00 94.00 100 LYS A N 1
ATOM 800 C CA . LYS A 1 100 ? -12.877 4.144 15.182 1.00 94.00 100 LYS A CA 1
ATOM 801 C C . LYS A 1 100 ? -11.664 5.018 14.835 1.00 94.00 100 LYS A C 1
ATOM 803 O O . LYS A 1 100 ? -11.319 5.144 13.668 1.00 94.00 100 LYS A O 1
ATOM 808 N N . LYS A 1 101 ? -10.994 5.607 15.833 1.00 95.38 101 LYS A N 1
ATOM 809 C CA . LYS A 1 101 ? -9.790 6.427 15.615 1.00 95.38 101 LYS A CA 1
ATOM 810 C C . LYS A 1 101 ? -8.570 5.586 15.254 1.00 95.38 101 LYS A C 1
ATOM 812 O O . LYS A 1 101 ? -7.744 6.047 14.476 1.00 95.38 101 LYS A O 1
ATOM 817 N N . ALA A 1 102 ? -8.466 4.375 15.796 1.00 93.12 102 ALA A N 1
ATOM 818 C CA . ALA A 1 102 ? -7.443 3.421 15.389 1.00 93.12 102 ALA A CA 1
ATOM 819 C C . ALA A 1 102 ? -7.649 2.994 13.923 1.00 93.12 102 ALA A C 1
ATOM 821 O O . ALA A 1 102 ? -6.717 3.097 13.132 1.00 93.12 102 ALA A O 1
ATOM 822 N N . HIS A 1 103 ? -8.885 2.659 13.539 1.00 93.00 103 HIS A N 1
ATOM 823 C CA . HIS A 1 103 ? -9.246 2.301 12.161 1.00 93.00 103 HIS A CA 1
ATOM 824 C C . HIS A 1 103 ? -8.983 3.452 11.175 1.00 93.00 103 HIS A C 1
ATOM 826 O O . HIS A 1 103 ? -8.407 3.242 10.112 1.00 93.00 103 HIS A O 1
ATOM 832 N N . GLU A 1 104 ? -9.314 4.699 11.543 1.00 95.62 104 GLU A N 1
ATOM 833 C CA . GLU A 1 104 ? -8.987 5.888 10.738 1.00 95.62 104 GLU A CA 1
ATOM 834 C C . GLU A 1 104 ? -7.481 6.018 10.445 1.00 95.62 104 GLU A C 1
ATOM 836 O O . GLU A 1 104 ? -7.110 6.603 9.430 1.00 95.62 104 GLU A O 1
ATOM 841 N N . ILE A 1 105 ? -6.600 5.540 11.331 1.00 96.31 105 ILE A N 1
ATOM 842 C CA . ILE A 1 105 ? -5.152 5.555 11.089 1.00 96.31 105 ILE A CA 1
ATOM 843 C C . ILE A 1 105 ? -4.773 4.481 10.067 1.00 96.31 105 ILE A C 1
ATOM 845 O O . ILE A 1 105 ? -4.041 4.789 9.127 1.00 96.31 105 ILE A O 1
ATOM 849 N N . SER A 1 106 ? -5.291 3.260 10.212 1.00 93.12 106 SER A N 1
ATOM 850 C CA . SER A 1 106 ? -5.057 2.170 9.254 1.00 93.12 106 SER A CA 1
ATOM 851 C C . SER A 1 106 ? -5.533 2.546 7.846 1.00 93.12 106 SER A C 1
ATOM 853 O O . SER A 1 106 ? -4.792 2.380 6.881 1.00 93.12 106 SER A O 1
ATOM 855 N N . LEU A 1 107 ? -6.699 3.192 7.720 1.00 94.44 107 LEU A N 1
ATOM 856 C CA . LEU A 1 107 ? -7.208 3.678 6.430 1.00 94.44 107 LEU A CA 1
ATOM 857 C C . LEU A 1 107 ? -6.312 4.750 5.788 1.00 94.44 107 LEU A C 1
ATOM 859 O O . LEU A 1 107 ? -6.130 4.759 4.571 1.00 94.44 107 LEU A O 1
ATOM 863 N N . ARG A 1 108 ? -5.723 5.659 6.578 1.00 96.25 108 ARG A N 1
ATOM 864 C CA . ARG A 1 108 ? -4.760 6.636 6.036 1.00 96.25 108 ARG A CA 1
ATOM 865 C C . ARG A 1 108 ? -3.469 5.971 5.575 1.00 96.25 108 ARG A C 1
ATOM 867 O O . ARG A 1 108 ? -2.920 6.377 4.555 1.00 96.25 108 ARG A O 1
ATOM 874 N N . ALA A 1 109 ? -3.007 4.953 6.295 1.00 94.62 109 ALA A N 1
ATOM 875 C CA . ALA A 1 109 ? -1.860 4.155 5.883 1.00 94.62 109 ALA A CA 1
ATOM 876 C C . ALA A 1 109 ? -2.136 3.418 4.565 1.00 94.62 109 ALA A C 1
ATOM 878 O O . ALA A 1 109 ? -1.327 3.512 3.645 1.00 94.62 109 ALA A O 1
ATOM 879 N N . ALA A 1 110 ? -3.314 2.796 4.438 1.00 93.12 110 ALA A N 1
ATOM 880 C CA . ALA A 1 110 ? -3.763 2.152 3.205 1.00 93.12 110 ALA A CA 1
ATOM 881 C C . ALA A 1 110 ? -3.784 3.133 2.023 1.00 93.12 110 ALA A C 1
ATOM 883 O O . ALA A 1 110 ? -3.318 2.807 0.935 1.00 93.12 110 ALA A O 1
ATOM 884 N N . HIS A 1 111 ? -4.258 4.364 2.242 1.00 95.62 111 HIS A N 1
ATOM 885 C CA . HIS A 1 111 ? -4.240 5.408 1.218 1.00 95.62 111 HIS A CA 1
ATOM 886 C C . HIS A 1 111 ? -2.816 5.773 0.766 1.00 95.62 111 HIS A C 1
ATOM 888 O O . HIS A 1 111 ? -2.578 5.913 -0.428 1.00 95.62 111 HIS A O 1
ATOM 894 N N . ILE A 1 112 ? -1.858 5.913 1.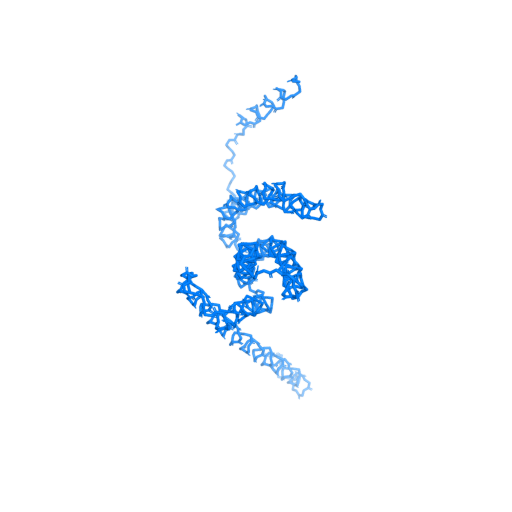689 1.00 95.12 112 ILE A N 1
ATOM 895 C CA . ILE A 1 112 ? -0.458 6.209 1.336 1.00 95.12 112 ILE A CA 1
ATOM 896 C C . ILE A 1 112 ? 0.157 5.060 0.534 1.00 95.12 112 ILE A C 1
ATOM 898 O O . ILE A 1 112 ? 0.739 5.310 -0.521 1.00 95.12 112 ILE A O 1
ATOM 902 N N . ALA A 1 113 ? -0.015 3.819 1.001 1.00 93.81 113 ALA A N 1
ATOM 903 C CA . ALA A 1 113 ? 0.461 2.631 0.297 1.00 93.81 113 ALA A CA 1
ATOM 904 C C . ALA A 1 113 ? -0.151 2.540 -1.111 1.00 93.81 113 ALA A C 1
ATOM 906 O O . ALA A 1 113 ? 0.545 2.254 -2.079 1.00 93.81 113 ALA A O 1
ATOM 907 N N . LYS A 1 114 ? -1.437 2.887 -1.255 1.00 95.75 114 LYS A N 1
ATOM 908 C CA . LYS A 1 114 ? -2.125 2.893 -2.549 1.00 95.75 114 LYS A CA 1
ATOM 909 C C . LYS A 1 114 ? -1.508 3.902 -3.513 1.00 95.75 114 LYS A C 1
ATOM 911 O O . LYS A 1 114 ? -1.250 3.549 -4.656 1.00 95.75 114 LYS A O 1
ATOM 916 N N . VAL A 1 115 ? -1.238 5.125 -3.056 1.00 96.06 115 VAL A N 1
ATOM 917 C CA . VAL A 1 115 ? -0.573 6.145 -3.884 1.00 96.06 115 VAL A CA 1
ATOM 918 C C . VAL A 1 115 ? 0.820 5.672 -4.314 1.00 96.06 115 VAL A C 1
ATOM 920 O O . VAL A 1 115 ? 1.221 5.904 -5.453 1.00 96.06 115 VAL A O 1
ATOM 923 N N . ARG A 1 116 ? 1.561 4.977 -3.437 1.00 94.50 116 ARG A N 1
ATOM 924 C CA . ARG A 1 116 ? 2.855 4.384 -3.807 1.00 94.50 116 ARG A CA 1
ATOM 925 C C . ARG A 1 116 ? 2.682 3.290 -4.869 1.00 94.50 116 ARG A C 1
ATOM 927 O O . ARG A 1 116 ? 3.380 3.327 -5.878 1.00 94.50 116 ARG A O 1
ATOM 934 N N . ALA A 1 117 ? 1.722 2.383 -4.690 1.00 93.06 117 ALA A N 1
ATOM 935 C CA . ALA A 1 117 ? 1.411 1.326 -5.653 1.00 93.06 117 ALA A CA 1
ATOM 936 C C . ALA A 1 117 ? 1.061 1.887 -7.043 1.00 93.06 117 ALA A C 1
ATOM 938 O O . ALA A 1 117 ? 1.619 1.446 -8.043 1.00 93.06 117 ALA A O 1
ATOM 939 N N . GLU A 1 118 ? 0.207 2.911 -7.106 1.00 94.19 118 GLU A N 1
ATOM 940 C CA . GLU A 1 118 ? -0.184 3.580 -8.357 1.00 94.19 118 GLU A CA 1
ATOM 941 C C . GLU A 1 118 ? 1.019 4.224 -9.072 1.00 94.19 118 GLU A C 1
ATOM 943 O O . GLU A 1 118 ? 1.125 4.186 -10.299 1.00 94.19 118 GLU A O 1
ATOM 948 N N . LEU A 1 119 ? 1.980 4.766 -8.319 1.00 93.56 119 LEU A N 1
ATOM 949 C CA . LEU A 1 119 ? 3.214 5.313 -8.883 1.00 93.56 119 LEU A CA 1
ATOM 950 C C . LEU A 1 119 ? 4.145 4.219 -9.436 1.00 93.56 119 LEU A C 1
ATOM 952 O O . LEU A 1 119 ? 4.785 4.410 -10.475 1.00 93.56 119 LEU A O 1
ATOM 956 N N . VAL A 1 120 ? 4.215 3.060 -8.778 1.00 92.56 120 VAL A N 1
ATOM 957 C CA . VAL A 1 120 ? 4.955 1.898 -9.295 1.00 92.56 120 VAL A CA 1
ATOM 958 C C . VAL A 1 120 ? 4.276 1.335 -10.546 1.00 92.56 120 VAL A C 1
ATOM 960 O O . VAL A 1 120 ? 4.960 0.991 -11.509 1.00 92.56 120 VAL A O 1
ATOM 963 N N . GLU A 1 121 ? 2.944 1.308 -10.586 1.00 91.25 121 GLU A N 1
ATOM 964 C CA . GLU A 1 121 ? 2.165 0.923 -11.768 1.00 91.25 121 GLU A CA 1
ATOM 965 C C . GLU A 1 121 ? 2.452 1.855 -12.959 1.00 91.25 121 GLU A C 1
ATOM 967 O O . GLU A 1 121 ? 2.690 1.389 -14.076 1.00 91.25 121 GLU A O 1
ATOM 972 N N . LEU A 1 122 ? 2.554 3.168 -12.716 1.00 90.38 122 LEU A N 1
ATOM 973 C CA . LEU A 1 122 ? 2.972 4.140 -13.731 1.00 90.38 122 LEU A CA 1
ATOM 974 C C . LEU A 1 122 ? 4.369 3.826 -14.296 1.00 90.38 122 LEU A C 1
ATOM 976 O O . LEU A 1 122 ? 4.573 3.893 -15.511 1.00 90.38 122 LEU A O 1
ATOM 980 N N . ARG A 1 123 ? 5.338 3.482 -13.436 1.00 89.12 123 ARG A N 1
ATOM 981 C CA . ARG A 1 123 ? 6.688 3.069 -13.867 1.00 89.12 123 ARG A CA 1
ATOM 982 C C . ARG A 1 123 ? 6.665 1.775 -14.666 1.00 89.12 123 ARG A C 1
ATOM 984 O O . ARG A 1 123 ? 7.329 1.688 -15.698 1.00 89.12 123 ARG A O 1
ATOM 991 N N . LEU A 1 124 ? 5.892 0.790 -14.213 1.00 88.38 124 LEU A N 1
ATOM 992 C CA . LEU A 1 124 ? 5.745 -0.494 -14.890 1.00 88.38 124 LEU A CA 1
ATOM 993 C C . LEU A 1 124 ? 5.259 -0.299 -16.329 1.00 88.38 124 LEU A C 1
ATOM 995 O O . LEU A 1 124 ? 5.863 -0.841 -17.252 1.00 88.38 124 LEU A O 1
ATOM 999 N N . HIS A 1 125 ? 4.240 0.539 -16.525 1.00 88.88 125 HIS A N 1
ATOM 1000 C CA . HIS A 1 125 ? 3.706 0.823 -17.854 1.00 88.88 125 HIS A CA 1
ATOM 1001 C C . HIS A 1 125 ? 4.737 1.487 -18.783 1.00 88.88 125 HIS A C 1
ATOM 1003 O O . HIS A 1 125 ? 4.807 1.182 -19.972 1.00 88.88 125 HIS A O 1
ATOM 1009 N N . LYS A 1 126 ? 5.599 2.368 -18.260 1.00 85.88 126 LYS A N 1
ATOM 1010 C CA . LYS A 1 126 ? 6.694 2.945 -19.061 1.00 85.88 126 LYS A CA 1
ATOM 1011 C C . LYS A 1 126 ? 7.722 1.898 -19.469 1.00 85.88 126 LYS A C 1
ATOM 1013 O O . LYS A 1 126 ? 8.119 1.863 -20.632 1.00 85.88 126 LYS A O 1
ATOM 1018 N N . ASN A 1 127 ? 8.116 1.038 -18.531 1.00 84.25 127 ASN A N 1
ATOM 1019 C CA . ASN A 1 127 ? 9.062 -0.041 -18.799 1.00 84.25 127 ASN A CA 1
ATOM 1020 C C . ASN A 1 127 ? 8.506 -1.029 -19.834 1.00 84.25 127 ASN A C 1
ATOM 1022 O O . ASN A 1 127 ? 9.250 -1.497 -20.693 1.00 84.25 127 ASN A O 1
ATOM 1026 N N . GLU A 1 128 ? 7.198 -1.297 -19.800 1.00 83.81 128 GLU A N 1
ATOM 1027 C CA . GLU A 1 128 ? 6.494 -2.091 -20.811 1.00 83.81 128 GLU A CA 1
ATOM 1028 C C . GLU A 1 128 ? 6.610 -1.464 -22.206 1.00 83.81 128 GLU A C 1
ATOM 1030 O O . GLU A 1 128 ? 7.050 -2.119 -23.151 1.00 83.81 128 GLU A O 1
ATOM 1035 N N . LEU A 1 129 ? 6.300 -0.169 -22.331 1.00 85.19 129 LEU A N 1
ATOM 1036 C CA . LEU A 1 129 ? 6.394 0.556 -23.600 1.00 85.19 129 LEU A CA 1
ATOM 1037 C C . LEU A 1 129 ? 7.822 0.563 -24.161 1.00 85.19 129 LEU A C 1
ATOM 1039 O O . LEU A 1 129 ? 8.016 0.447 -25.375 1.00 85.19 129 LEU A O 1
ATOM 1043 N N . ASP A 1 130 ? 8.833 0.698 -23.306 1.00 81.00 130 ASP A N 1
ATOM 1044 C CA . ASP A 1 130 ? 10.231 0.641 -23.733 1.00 81.00 130 ASP A CA 1
ATOM 1045 C C . ASP A 1 130 ? 10.637 -0.768 -24.186 1.00 81.00 130 ASP A C 1
ATOM 1047 O O . ASP A 1 130 ? 11.317 -0.912 -25.209 1.00 81.00 130 ASP A O 1
ATOM 1051 N N . LEU A 1 131 ? 10.145 -1.813 -23.515 1.00 80.56 131 LEU A N 1
ATOM 1052 C CA . LEU A 1 131 ? 10.330 -3.200 -23.940 1.00 80.56 131 LEU A CA 1
ATOM 1053 C C . LEU A 1 131 ? 9.683 -3.461 -25.314 1.00 80.56 131 LEU A C 1
ATOM 1055 O O . LEU A 1 131 ? 10.331 -3.999 -26.217 1.00 80.56 131 LEU A O 1
ATOM 1059 N N . GLU A 1 132 ? 8.440 -3.017 -25.524 1.00 83.44 132 GLU A N 1
ATOM 1060 C CA . GLU A 1 132 ? 7.726 -3.139 -26.803 1.00 83.44 132 GLU A CA 1
ATOM 1061 C C . GLU A 1 132 ? 8.432 -2.391 -27.946 1.00 83.44 132 GLU A C 1
ATOM 1063 O O . GLU A 1 132 ? 8.538 -2.885 -29.081 1.00 83.44 132 GLU A O 1
ATOM 1068 N N . ARG A 1 133 ? 8.972 -1.199 -27.662 1.00 81.62 133 ARG A N 1
ATOM 1069 C CA . ARG A 1 133 ? 9.788 -0.438 -28.619 1.00 81.62 133 ARG A CA 1
ATOM 1070 C C . ARG A 1 133 ? 11.033 -1.218 -29.021 1.00 81.62 133 ARG A C 1
ATOM 1072 O O . ARG A 1 133 ? 11.329 -1.293 -30.214 1.00 81.62 133 ARG A O 1
ATOM 1079 N N . LEU A 1 134 ? 11.747 -1.825 -28.077 1.00 79.19 134 LEU A N 1
ATOM 1080 C CA . LEU A 1 134 ? 12.940 -2.619 -28.384 1.00 79.19 134 LEU A CA 1
ATOM 1081 C C . LEU A 1 134 ? 12.597 -3.865 -29.214 1.00 79.19 134 LEU A C 1
ATOM 1083 O O . LEU A 1 134 ? 13.266 -4.136 -30.215 1.00 79.19 134 LEU A O 1
ATOM 1087 N N . LEU A 1 135 ? 11.512 -4.567 -28.875 1.00 74.94 135 LEU A N 1
ATOM 1088 C CA . LEU A 1 135 ? 11.034 -5.742 -29.613 1.00 74.94 135 LEU A CA 1
ATOM 1089 C C . LEU A 1 135 ? 10.618 -5.407 -31.054 1.00 74.94 135 LEU A C 1
ATOM 1091 O O . LEU A 1 135 ? 10.958 -6.131 -31.995 1.00 74.94 135 LEU A O 1
ATOM 1095 N N . SER A 1 136 ? 9.910 -4.294 -31.257 1.00 78.00 136 SER A N 1
ATOM 1096 C CA . SER A 1 136 ? 9.496 -3.844 -32.593 1.00 78.00 136 SER A CA 1
ATOM 1097 C C . SER A 1 136 ? 10.682 -3.408 -33.465 1.00 78.00 136 SER A C 1
ATOM 1099 O O . SER A 1 136 ? 10.732 -3.756 -34.650 1.00 78.00 136 SER A O 1
ATOM 1101 N N . HIS A 1 137 ? 11.683 -2.733 -32.887 1.00 68.00 137 HIS A N 1
ATOM 1102 C CA . HIS A 1 137 ? 12.929 -2.394 -33.584 1.00 68.00 137 HIS A 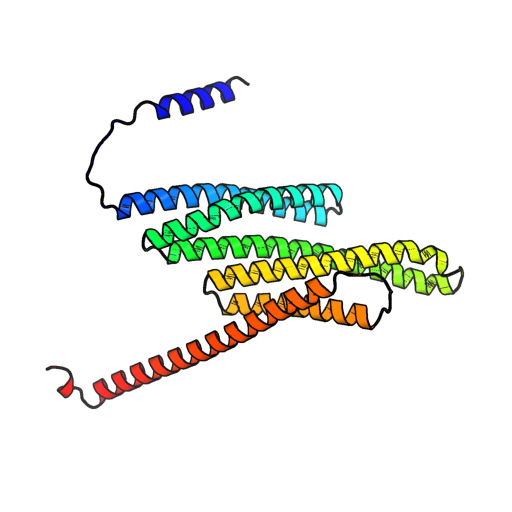CA 1
ATOM 1103 C C . HIS A 1 137 ? 13.775 -3.636 -33.907 1.00 68.00 137 HIS A C 1
ATOM 1105 O O . HIS A 1 137 ? 14.388 -3.695 -34.978 1.00 68.00 137 HIS A O 1
ATOM 1111 N N . GLY A 1 138 ? 13.778 -4.643 -33.026 1.00 61.88 138 GLY A N 1
ATOM 1112 C CA . GLY A 1 138 ? 14.414 -5.943 -33.256 1.00 61.88 138 GLY A CA 1
ATOM 1113 C C . GLY A 1 138 ? 13.866 -6.659 -34.488 1.00 61.88 138 GLY A C 1
ATOM 1114 O O . GLY A 1 138 ? 14.629 -6.990 -35.398 1.00 61.88 138 GLY A O 1
ATOM 1115 N N . LYS A 1 139 ? 12.536 -6.776 -34.590 1.00 60.19 139 LYS A N 1
ATOM 1116 C CA . LYS A 1 139 ? 11.853 -7.400 -35.740 1.00 60.19 139 LYS A CA 1
ATOM 1117 C C . LYS A 1 139 ? 12.095 -6.670 -37.069 1.00 60.19 139 LYS A C 1
ATOM 1119 O O . LYS A 1 139 ? 12.099 -7.294 -38.128 1.00 60.19 139 LYS A O 1
ATOM 1124 N N . GLN A 1 140 ? 12.311 -5.351 -37.052 1.00 57.25 140 GLN A N 1
ATOM 1125 C CA . GLN A 1 140 ? 12.672 -4.598 -38.263 1.00 57.25 140 GLN A CA 1
ATOM 1126 C C . GLN A 1 140 ? 14.141 -4.800 -38.678 1.00 57.25 140 GLN A C 1
ATOM 1128 O O . GLN A 1 140 ? 14.440 -4.840 -39.875 1.00 57.25 140 GLN A O 1
ATOM 1133 N N . LYS A 1 141 ? 15.058 -4.949 -37.712 1.00 51.94 141 LYS A N 1
ATOM 1134 C CA . LYS A 1 141 ? 16.502 -5.121 -37.955 1.00 51.94 141 LYS A CA 1
ATOM 1135 C C . LYS A 1 141 ? 16.932 -6.556 -38.263 1.00 51.94 141 LYS A C 1
ATOM 1137 O O . LYS A 1 141 ? 17.982 -6.715 -38.882 1.00 51.94 141 LYS A O 1
ATOM 1142 N N . GLU A 1 142 ? 16.120 -7.572 -37.968 1.00 47.09 142 GLU A N 1
ATOM 1143 C CA . GLU A 1 142 ? 16.337 -8.956 -38.443 1.00 47.09 142 GLU A CA 1
ATOM 1144 C C . GLU A 1 142 ? 16.462 -9.059 -39.974 1.00 47.09 142 GLU A C 1
ATOM 1146 O O . GLU A 1 142 ? 17.078 -9.987 -40.492 1.00 47.09 142 GLU A O 1
ATOM 1151 N N . LYS A 1 143 ? 15.958 -8.070 -40.723 1.00 53.41 143 LYS A N 1
ATOM 1152 C CA . LYS A 1 143 ? 16.170 -7.974 -42.175 1.00 53.41 143 LYS A CA 1
ATOM 1153 C C . LYS A 1 143 ? 17.536 -7.407 -42.590 1.00 53.41 143 LYS A C 1
ATOM 1155 O O . LYS A 1 143 ? 17.815 -7.390 -43.786 1.00 53.41 143 LYS A O 1
ATOM 1160 N N . SER A 1 144 ? 18.367 -6.893 -41.676 1.00 50.34 144 SER A N 1
ATOM 1161 C CA . SER A 1 144 ? 19.575 -6.139 -42.061 1.00 50.34 144 SER A CA 1
ATOM 1162 C C . SER A 1 144 ? 20.803 -6.188 -41.130 1.00 50.34 144 SER A C 1
ATOM 1164 O O . SER A 1 144 ? 21.864 -5.769 -41.589 1.00 50.34 144 SER A O 1
ATOM 1166 N N . ARG A 1 145 ? 20.757 -6.715 -39.892 1.00 45.56 145 ARG A N 1
ATOM 1167 C CA . ARG A 1 145 ? 21.955 -6.902 -39.027 1.00 45.56 145 ARG A CA 1
ATOM 1168 C C . ARG A 1 145 ? 21.762 -7.988 -37.956 1.00 45.56 145 ARG A C 1
ATOM 1170 O O . ARG A 1 145 ? 20.634 -8.326 -37.618 1.00 45.56 145 ARG A O 1
ATOM 1177 N N . SER A 1 146 ? 22.869 -8.529 -37.431 1.00 47.62 146 SER A N 1
ATOM 1178 C CA . SER A 1 146 ? 22.876 -9.624 -36.449 1.00 47.62 146 SER A CA 1
ATOM 1179 C C . SER A 1 146 ? 22.179 -9.244 -35.140 1.00 47.62 146 SER A C 1
ATOM 1181 O O . SER A 1 146 ? 22.514 -8.237 -34.521 1.00 47.62 146 SER A O 1
ATOM 1183 N N . VAL A 1 147 ? 21.275 -10.119 -34.698 1.00 47.53 147 VAL A N 1
ATOM 1184 C CA . VAL A 1 147 ? 20.455 -10.073 -33.470 1.00 47.53 147 VAL A CA 1
ATOM 1185 C C . VAL A 1 147 ? 21.254 -9.774 -32.180 1.00 47.53 147 VAL A C 1
ATOM 1187 O O . VAL A 1 147 ? 20.694 -9.278 -31.205 1.00 47.53 147 VAL A O 1
ATOM 1190 N N . LEU A 1 148 ? 22.574 -9.988 -32.191 1.00 48.84 148 LEU A N 1
ATOM 1191 C CA . LEU A 1 148 ? 23.484 -9.786 -31.057 1.00 48.84 148 LEU A CA 1
ATOM 1192 C C . LEU A 1 148 ? 23.613 -8.334 -30.546 1.00 48.84 148 LEU A C 1
ATOM 1194 O O . LEU A 1 148 ? 23.890 -8.158 -29.366 1.00 48.84 148 LEU A O 1
ATOM 1198 N N . ASP A 1 149 ? 23.370 -7.303 -31.364 1.00 54.81 149 ASP A N 1
ATOM 1199 C CA . ASP A 1 149 ? 23.554 -5.898 -30.935 1.00 54.81 149 ASP A CA 1
ATOM 1200 C C . ASP A 1 149 ? 22.365 -5.328 -30.128 1.00 54.81 149 ASP A C 1
ATOM 1202 O O . ASP A 1 149 ? 22.477 -4.264 -29.523 1.00 54.81 149 ASP A O 1
ATOM 1206 N N . ILE A 1 150 ? 21.207 -6.000 -30.137 1.00 57.09 150 ILE A N 1
ATOM 1207 C CA . ILE A 1 150 ? 19.964 -5.546 -29.468 1.00 57.09 150 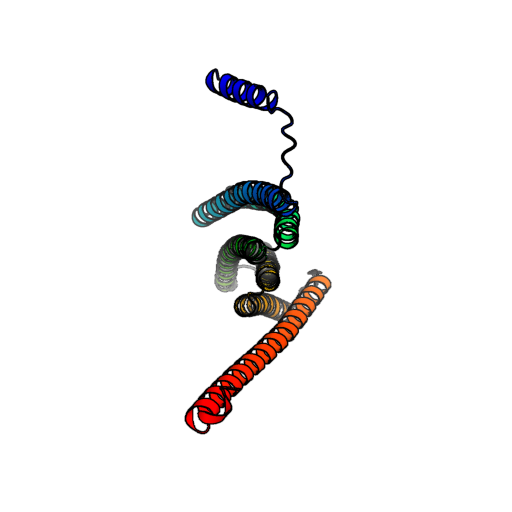ILE A CA 1
ATOM 1208 C C . ILE A 1 150 ? 19.790 -6.230 -28.103 1.00 57.09 150 ILE A C 1
ATOM 1210 O O . ILE A 1 150 ? 19.119 -5.705 -27.213 1.00 57.09 150 ILE A O 1
ATOM 1214 N N . TYR A 1 151 ? 20.443 -7.378 -27.930 1.00 58.12 151 TYR A N 1
ATOM 1215 C CA . TYR A 1 151 ? 20.310 -8.255 -26.772 1.00 58.12 151 TYR A CA 1
ATOM 1216 C C . TYR A 1 151 ? 20.622 -7.575 -25.425 1.00 58.12 151 TYR A C 1
ATOM 1218 O O . TYR A 1 151 ? 19.804 -7.697 -24.515 1.00 58.12 151 TYR A O 1
ATOM 1226 N N . PRO A 1 152 ? 21.706 -6.781 -25.283 1.00 69.56 152 PRO A N 1
ATOM 1227 C CA . PRO A 1 152 ? 22.034 -6.161 -23.997 1.00 69.56 152 PRO A CA 1
ATOM 1228 C C . PRO A 1 152 ? 21.004 -5.116 -23.547 1.00 69.56 152 PRO A C 1
ATOM 1230 O O . PRO A 1 152 ? 20.698 -5.004 -22.365 1.00 69.56 152 PRO A O 1
ATOM 1233 N N . SER A 1 153 ? 20.443 -4.345 -24.484 1.00 75.75 153 SER A N 1
ATOM 1234 C CA . SER A 1 153 ? 19.422 -3.337 -24.165 1.00 75.75 153 SER A CA 1
ATOM 1235 C C . SER A 1 153 ? 18.074 -3.973 -23.827 1.00 75.75 153 SER A C 1
ATOM 1237 O O . SER A 1 153 ? 17.366 -3.469 -22.959 1.00 75.75 153 SER A O 1
ATOM 1239 N N . TYR A 1 154 ? 17.733 -5.083 -24.489 1.00 76.12 154 TYR A N 1
ATOM 1240 C CA . TYR A 1 154 ? 16.531 -5.857 -24.186 1.00 76.12 154 TYR A CA 1
ATOM 1241 C C . TYR A 1 154 ? 16.599 -6.492 -22.794 1.00 76.12 154 TYR A C 1
ATOM 1243 O O . TYR A 1 154 ? 15.657 -6.361 -22.020 1.00 76.12 154 TYR A O 1
ATOM 1251 N N . GLU A 1 155 ? 17.724 -7.122 -22.452 1.00 77.75 155 GLU A N 1
ATOM 1252 C CA . GLU A 1 155 ? 17.913 -7.773 -21.153 1.00 77.75 155 GLU A CA 1
ATOM 1253 C C . GLU A 1 155 ? 17.777 -6.779 -19.990 1.00 77.75 155 GLU A C 1
ATOM 1255 O O . GLU A 1 155 ? 17.087 -7.055 -19.009 1.00 77.75 155 GLU A O 1
ATOM 1260 N N . VAL A 1 156 ? 18.368 -5.587 -20.121 1.00 80.12 156 VAL A N 1
ATOM 1261 C CA . VAL A 1 156 ? 18.247 -4.521 -19.114 1.00 80.12 156 VAL A CA 1
ATOM 1262 C C . VAL A 1 156 ? 16.801 -4.031 -18.988 1.00 80.12 156 VAL A C 1
ATOM 1264 O O . VAL A 1 156 ? 16.295 -3.911 -17.872 1.00 80.12 156 VAL A O 1
ATOM 1267 N N . ALA A 1 157 ? 16.111 -3.788 -20.108 1.00 80.00 157 ALA A N 1
ATOM 1268 C CA . ALA A 1 157 ? 14.710 -3.363 -20.089 1.00 80.00 157 ALA A CA 1
ATOM 1269 C C . ALA A 1 157 ? 13.795 -4.427 -19.457 1.00 80.00 157 ALA A C 1
ATOM 1271 O O . ALA A 1 157 ? 12.941 -4.098 -18.634 1.00 80.00 157 ALA A O 1
ATOM 1272 N N . TYR A 1 158 ? 14.018 -5.705 -19.775 1.00 81.31 158 TYR A N 1
ATOM 1273 C CA . TYR A 1 158 ? 13.298 -6.827 -19.177 1.00 81.31 158 TYR A CA 1
ATOM 1274 C C . TYR A 1 158 ? 13.538 -6.912 -17.664 1.00 81.31 158 TYR A C 1
ATOM 1276 O O . TYR A 1 158 ? 12.582 -7.015 -16.895 1.00 81.31 158 TYR A O 1
ATOM 1284 N N . LYS A 1 159 ? 14.793 -6.778 -17.211 1.00 82.88 159 LYS A N 1
ATOM 1285 C CA . LYS A 1 159 ? 15.137 -6.749 -15.778 1.00 82.88 159 LYS A CA 1
ATOM 1286 C C . LYS A 1 159 ? 14.426 -5.610 -15.042 1.00 82.88 159 LYS A C 1
ATOM 1288 O O . LYS A 1 159 ? 13.867 -5.840 -13.972 1.00 82.88 159 LYS A O 1
ATOM 1293 N N . HIS A 1 160 ? 14.382 -4.406 -15.615 1.00 83.19 160 HIS A N 1
ATOM 1294 C CA . HIS A 1 160 ? 13.647 -3.278 -15.027 1.00 83.19 160 HIS A CA 1
ATOM 1295 C C . HIS A 1 160 ? 12.133 -3.513 -14.977 1.00 83.19 160 HIS A C 1
ATOM 1297 O O . HIS A 1 160 ? 11.489 -3.177 -13.979 1.00 83.19 160 HIS A O 1
ATOM 1303 N N . TYR A 1 161 ? 11.565 -4.108 -16.026 1.00 85.75 161 TYR A N 1
ATOM 1304 C CA . TYR A 1 161 ? 10.150 -4.461 -16.076 1.00 85.75 161 TYR A CA 1
ATOM 1305 C C . TYR A 1 161 ? 9.778 -5.478 -14.986 1.00 85.75 161 TYR A C 1
ATOM 1307 O O . TYR A 1 161 ? 8.884 -5.212 -14.183 1.00 85.75 161 TYR A O 1
ATOM 1315 N N . VAL A 1 162 ? 10.521 -6.587 -14.887 1.00 84.94 162 VAL A N 1
ATOM 1316 C CA . VAL A 1 162 ? 10.305 -7.621 -13.859 1.00 84.94 162 VAL A CA 1
ATOM 1317 C C . VAL A 1 162 ? 10.470 -7.045 -12.452 1.00 84.94 162 VAL A C 1
ATOM 1319 O O . VAL A 1 162 ? 9.620 -7.279 -11.593 1.00 84.94 162 VAL A O 1
ATOM 1322 N N . ALA A 1 163 ? 11.510 -6.237 -12.217 1.00 85.75 163 ALA A N 1
ATOM 1323 C CA . ALA A 1 163 ? 11.722 -5.581 -10.928 1.00 85.75 163 ALA A CA 1
ATOM 1324 C C . ALA A 1 163 ? 10.552 -4.656 -10.544 1.00 85.75 163 ALA A C 1
ATOM 1326 O O . ALA A 1 163 ? 10.113 -4.662 -9.396 1.00 85.75 163 ALA A O 1
ATOM 1327 N N . SER A 1 164 ? 10.008 -3.904 -11.506 1.00 87.12 164 SER A N 1
ATOM 1328 C CA . SER A 1 164 ? 8.871 -3.003 -11.270 1.00 87.12 164 SER A CA 1
ATOM 1329 C C . SER A 1 164 ? 7.578 -3.767 -10.994 1.00 87.12 164 SER A C 1
ATOM 1331 O O . SER A 1 164 ? 6.814 -3.379 -10.115 1.00 87.12 164 SER A O 1
ATOM 1333 N N . ALA A 1 165 ? 7.340 -4.873 -11.702 1.00 87.00 165 ALA A N 1
ATOM 1334 C CA . ALA A 1 165 ? 6.182 -5.727 -11.464 1.00 87.00 165 ALA A CA 1
ATOM 1335 C C . ALA A 1 165 ? 6.256 -6.387 -10.080 1.00 87.00 165 ALA A C 1
ATOM 1337 O O . ALA A 1 165 ? 5.262 -6.424 -9.358 1.00 87.00 165 ALA A O 1
ATOM 1338 N N . TYR A 1 166 ? 7.439 -6.844 -9.661 1.00 86.81 166 TYR A N 1
ATOM 1339 C CA . TYR A 1 166 ? 7.610 -7.385 -8.315 1.00 86.81 166 TYR A CA 1
ATOM 1340 C C . TYR A 1 166 ? 7.416 -6.316 -7.234 1.00 86.81 166 TYR A C 1
ATOM 1342 O O . TYR A 1 166 ? 6.744 -6.566 -6.235 1.00 86.81 166 TYR A O 1
ATOM 1350 N N . GLN A 1 167 ? 7.935 -5.103 -7.447 1.00 89.56 167 GLN A N 1
ATOM 1351 C CA . GLN A 1 167 ? 7.661 -3.993 -6.538 1.00 89.56 167 GLN A CA 1
ATOM 1352 C C . GLN A 1 167 ? 6.154 -3.719 -6.453 1.00 89.56 167 GLN A C 1
ATOM 1354 O O . GLN A 1 167 ? 5.628 -3.586 -5.355 1.00 89.56 167 GLN A O 1
ATOM 1359 N N . LEU A 1 168 ? 5.438 -3.709 -7.582 1.00 91.56 168 LEU A N 1
ATOM 1360 C CA . LEU A 1 168 ? 3.992 -3.482 -7.607 1.00 91.56 168 LEU A CA 1
ATOM 1361 C C . LEU A 1 168 ? 3.225 -4.545 -6.812 1.00 91.56 168 LEU A C 1
ATOM 1363 O O . LEU A 1 168 ? 2.273 -4.219 -6.105 1.00 91.56 168 LEU A O 1
ATOM 1367 N N . PHE A 1 169 ? 3.653 -5.807 -6.897 1.00 89.12 169 PHE A N 1
ATOM 1368 C CA . PHE A 1 169 ? 3.127 -6.872 -6.050 1.00 89.12 169 PHE A CA 1
ATOM 1369 C C . PHE A 1 169 ? 3.275 -6.521 -4.563 1.00 89.12 169 PHE A C 1
ATOM 1371 O O . PHE A 1 169 ? 2.277 -6.533 -3.843 1.00 89.12 169 PHE A O 1
ATOM 1378 N N . LEU A 1 170 ? 4.485 -6.159 -4.119 1.00 88.12 170 LEU A N 1
ATOM 1379 C CA . LEU A 1 170 ? 4.744 -5.809 -2.719 1.00 88.12 170 LEU A CA 1
ATOM 1380 C C . LEU A 1 170 ? 3.864 -4.642 -2.259 1.00 88.12 170 LEU A C 1
ATOM 1382 O O . LEU A 1 170 ? 3.222 -4.742 -1.213 1.00 88.12 170 LEU A O 1
ATOM 1386 N N . GLU A 1 171 ? 3.756 -3.588 -3.066 1.00 91.44 171 GLU A N 1
ATOM 1387 C CA . GLU A 1 171 ? 2.912 -2.439 -2.734 1.00 91.44 171 GLU A CA 1
ATOM 1388 C C . GLU A 1 171 ? 1.434 -2.830 -2.609 1.00 91.44 171 GLU A C 1
ATOM 1390 O O . GLU A 1 171 ? 0.780 -2.470 -1.630 1.00 91.44 171 GLU A O 1
ATOM 1395 N N . TRP A 1 172 ? 0.892 -3.630 -3.536 1.00 90.62 172 TRP A N 1
ATOM 1396 C CA . TRP A 1 172 ? -0.498 -4.082 -3.427 1.00 90.62 172 TRP A CA 1
ATOM 1397 C C . TRP A 1 172 ? -0.743 -4.976 -2.211 1.00 90.62 172 TRP A C 1
ATOM 1399 O O . TRP A 1 172 ? -1.801 -4.859 -1.588 1.00 90.62 172 TRP A O 1
ATOM 1409 N N . THR A 1 173 ? 0.224 -5.813 -1.819 1.00 88.50 173 THR A N 1
ATOM 1410 C CA . THR A 1 173 ? 0.108 -6.586 -0.572 1.00 88.50 173 THR A CA 1
ATOM 1411 C C . THR A 1 173 ? 0.118 -5.698 0.672 1.00 88.50 173 THR A C 1
ATOM 1413 O O . THR A 1 173 ? -0.622 -5.973 1.620 1.00 88.50 173 THR A O 1
ATOM 1416 N N . GLU A 1 174 ? 0.896 -4.609 0.678 1.00 90.94 174 GLU A N 1
ATOM 1417 C CA . GLU A 1 174 ? 0.886 -3.641 1.778 1.00 90.94 174 GLU A CA 1
ATOM 1418 C C . GLU A 1 174 ? -0.473 -2.938 1.866 1.00 90.94 174 GLU A C 1
ATOM 1420 O O . GLU A 1 174 ? -1.068 -2.886 2.944 1.00 90.94 174 GLU A O 1
ATOM 1425 N N . VAL A 1 175 ? -1.017 -2.479 0.733 1.00 92.25 175 VAL A N 1
ATOM 1426 C CA . VAL A 1 175 ? -2.359 -1.879 0.668 1.00 92.25 175 VAL A CA 1
ATOM 1427 C C . VAL A 1 175 ? -3.411 -2.832 1.232 1.00 92.25 175 VAL A C 1
ATOM 1429 O O . VAL A 1 175 ? -4.198 -2.441 2.097 1.00 92.25 175 VAL A O 1
ATOM 1432 N N . ALA A 1 176 ? -3.404 -4.086 0.779 1.00 86.69 176 ALA A N 1
ATOM 1433 C CA . ALA A 1 176 ? -4.351 -5.100 1.220 1.00 86.69 176 ALA A CA 1
ATOM 1434 C C . ALA A 1 176 ? -4.250 -5.365 2.730 1.00 86.69 176 ALA A C 1
ATOM 1436 O O . ALA A 1 176 ? -5.268 -5.409 3.418 1.00 86.69 176 ALA A O 1
ATOM 1437 N N . SER A 1 177 ? -3.029 -5.458 3.269 1.00 88.12 177 SER A N 1
ATOM 1438 C CA . SER A 1 177 ? -2.794 -5.634 4.706 1.00 88.12 177 SER A CA 1
ATOM 1439 C C . SER A 1 177 ? -3.324 -4.462 5.535 1.00 88.12 177 SER A C 1
ATOM 1441 O O . SER A 1 177 ? -3.869 -4.678 6.614 1.00 88.12 177 SER A O 1
ATOM 1443 N N . MET A 1 178 ? -3.182 -3.224 5.054 1.00 90.06 178 MET A N 1
ATOM 1444 C CA . MET A 1 178 ? -3.660 -2.041 5.780 1.00 90.06 178 MET A CA 1
ATOM 1445 C C . MET A 1 178 ? -5.192 -1.949 5.786 1.00 90.06 178 MET A C 1
ATOM 1447 O O . MET A 1 178 ? -5.769 -1.508 6.781 1.00 90.06 178 MET A O 1
ATOM 1451 N N . TYR A 1 179 ? -5.857 -2.379 4.707 1.00 89.06 179 TYR A N 1
ATOM 1452 C CA . TYR A 1 179 ? -7.318 -2.496 4.676 1.00 89.06 179 TYR A CA 1
ATOM 1453 C C . TYR A 1 179 ? -7.833 -3.655 5.544 1.00 89.06 179 TYR A C 1
ATOM 1455 O O . TYR A 1 179 ? -8.839 -3.476 6.226 1.00 89.06 179 TYR A O 1
ATOM 1463 N N . ASP A 1 180 ? -7.120 -4.788 5.597 1.00 85.00 180 ASP A N 1
ATOM 1464 C CA . ASP A 1 180 ? -7.425 -5.918 6.496 1.00 85.00 180 ASP A CA 1
ATOM 1465 C C . ASP A 1 180 ? -7.349 -5.468 7.970 1.00 85.00 180 ASP A C 1
ATOM 1467 O O . ASP A 1 180 ? -8.289 -5.646 8.741 1.00 85.00 180 ASP A O 1
ATOM 1471 N N . GLU A 1 181 ? -6.286 -4.746 8.348 1.00 86.75 181 GLU A N 1
ATOM 1472 C CA . GLU A 1 181 ? -6.148 -4.136 9.684 1.00 86.75 181 GLU A CA 1
ATOM 1473 C C . GLU A 1 181 ? -7.206 -3.067 9.998 1.00 86.75 181 GLU A C 1
ATOM 1475 O O . GLU A 1 181 ? -7.441 -2.754 11.168 1.00 86.75 181 GLU A O 1
ATOM 1480 N N . ALA A 1 182 ? -7.804 -2.467 8.969 1.00 86.19 182 ALA A N 1
ATOM 1481 C CA . ALA A 1 182 ? -8.893 -1.506 9.090 1.00 86.19 182 ALA A CA 1
ATOM 1482 C C . ALA A 1 182 ? -10.281 -2.166 9.050 1.00 86.19 182 ALA A C 1
ATOM 1484 O O . ALA A 1 182 ? -11.273 -1.440 8.984 1.00 86.19 182 ALA A O 1
ATOM 1485 N N . GLU A 1 183 ? -10.357 -3.501 9.051 1.00 86.50 183 GLU A N 1
ATOM 1486 C CA . GLU A 1 183 ? -11.598 -4.278 8.914 1.00 86.50 183 GLU A CA 1
ATOM 1487 C C . GLU A 1 183 ? -12.412 -3.903 7.654 1.00 86.50 183 GLU A C 1
ATOM 1489 O O . GLU A 1 183 ? -13.629 -4.080 7.593 1.00 86.50 183 GLU A O 1
ATOM 1494 N N . SER A 1 184 ? -11.731 -3.385 6.627 1.00 86.19 184 SER A N 1
ATOM 1495 C CA . SER A 1 184 ? -12.293 -2.996 5.330 1.00 86.19 184 SER A CA 1
ATOM 1496 C C . SER A 1 184 ? -12.117 -4.164 4.362 1.00 86.19 184 SER A C 1
ATOM 1498 O O . SER A 1 184 ? -11.269 -4.150 3.467 1.00 86.19 184 SER A O 1
ATOM 1500 N N . TYR A 1 185 ? -12.841 -5.250 4.635 1.00 86.31 185 TYR A N 1
ATOM 1501 C CA . TYR A 1 185 ? -12.566 -6.548 4.019 1.00 86.31 185 TYR A CA 1
ATOM 1502 C C . TYR A 1 185 ? -12.754 -6.539 2.497 1.00 86.31 185 TYR A C 1
ATOM 1504 O O . TYR A 1 185 ? -11.942 -7.118 1.788 1.00 86.31 185 TYR A O 1
ATOM 1512 N N . GLU A 1 186 ? -13.761 -5.834 1.988 1.00 84.50 186 GLU A N 1
ATOM 1513 C CA . GLU A 1 186 ? -14.036 -5.726 0.548 1.00 84.50 186 GLU A CA 1
ATOM 1514 C C . GLU A 1 186 ? -12.864 -5.068 -0.202 1.00 84.50 186 GLU A C 1
ATOM 1516 O O . GLU A 1 186 ? -12.403 -5.569 -1.230 1.00 84.50 186 GLU A O 1
ATOM 1521 N N . GLU A 1 187 ? -12.314 -3.975 0.334 1.00 89.50 187 GLU A N 1
ATOM 1522 C CA . GLU A 1 187 ? -11.119 -3.346 -0.224 1.00 89.50 187 GLU A CA 1
ATOM 1523 C C . GLU A 1 187 ? -9.890 -4.245 -0.089 1.00 89.50 187 GLU A C 1
ATOM 1525 O O . GLU A 1 187 ? -9.114 -4.367 -1.038 1.00 89.50 187 GLU A O 1
ATOM 1530 N N . ALA A 1 188 ? -9.704 -4.894 1.061 1.00 85.00 188 ALA A N 1
ATOM 1531 C CA . ALA A 1 188 ? -8.592 -5.814 1.258 1.00 85.00 188 ALA A CA 1
ATOM 1532 C C . ALA A 1 188 ? -8.628 -6.974 0.248 1.00 85.00 188 ALA A C 1
ATOM 1534 O O . ALA A 1 188 ? -7.588 -7.289 -0.332 1.00 85.00 188 ALA A O 1
ATOM 1535 N N . GLU A 1 189 ? -9.802 -7.557 -0.026 1.00 84.62 189 GLU A N 1
ATOM 1536 C CA . GLU A 1 189 ? -9.996 -8.589 -1.056 1.00 84.62 189 GLU A CA 1
ATOM 1537 C C . GLU A 1 189 ? -9.506 -8.111 -2.424 1.00 84.62 189 GLU A C 1
ATOM 1539 O O . GLU A 1 189 ? -8.682 -8.767 -3.066 1.00 84.62 189 GLU A O 1
ATOM 1544 N N . LEU A 1 190 ? -9.967 -6.927 -2.840 1.00 90.00 190 LEU A N 1
ATOM 1545 C CA . LEU A 1 190 ? -9.617 -6.327 -4.122 1.00 90.00 190 LEU A CA 1
ATOM 1546 C C . LEU A 1 190 ? -8.099 -6.184 -4.287 1.00 90.00 190 LEU A C 1
ATOM 1548 O O . LEU A 1 190 ? -7.558 -6.510 -5.346 1.00 90.00 190 LEU A O 1
ATOM 1552 N N . TYR A 1 191 ? -7.398 -5.683 -3.268 1.00 89.75 191 TYR A N 1
ATOM 1553 C CA . TYR A 1 191 ? -5.953 -5.455 -3.369 1.00 89.75 191 TYR A CA 1
ATOM 1554 C C . TYR A 1 191 ? -5.133 -6.740 -3.206 1.00 89.75 191 TYR A C 1
ATOM 1556 O O . TYR A 1 191 ? -4.104 -6.878 -3.873 1.00 89.75 191 TYR A O 1
ATOM 1564 N N . TRP A 1 192 ? -5.608 -7.720 -2.427 1.00 84.69 192 TRP A N 1
ATOM 1565 C CA . TRP A 1 192 ? -5.026 -9.065 -2.444 1.00 84.69 192 TRP A CA 1
ATOM 1566 C C . TRP A 1 192 ? -5.130 -9.678 -3.842 1.00 84.69 192 TRP A C 1
ATOM 1568 O O . TRP A 1 192 ? -4.115 -10.144 -4.364 1.00 84.69 192 TRP A O 1
ATOM 1578 N N . GLN A 1 193 ? -6.293 -9.588 -4.493 1.00 84.12 193 GLN A N 1
ATOM 1579 C CA . GLN A 1 193 ? -6.477 -10.075 -5.861 1.00 84.12 193 GLN A CA 1
ATOM 1580 C C . GLN A 1 193 ? -5.535 -9.372 -6.847 1.00 84.12 193 GLN A C 1
ATOM 1582 O O . GLN A 1 193 ? -4.824 -10.044 -7.591 1.00 84.12 193 GLN A O 1
ATOM 1587 N N . LYS A 1 194 ? -5.439 -8.035 -6.796 1.00 89.31 194 LYS A N 1
ATOM 1588 C CA . LYS A 1 194 ? -4.494 -7.274 -7.634 1.00 89.31 194 LYS A CA 1
ATOM 1589 C C . LYS A 1 194 ? -3.049 -7.746 -7.473 1.00 89.31 194 LYS A C 1
ATOM 1591 O O . LYS A 1 194 ? -2.341 -7.890 -8.467 1.00 89.31 194 LYS A O 1
ATOM 1596 N N . SER A 1 195 ? -2.603 -7.999 -6.240 1.00 84.25 195 SER A N 1
ATOM 1597 C CA . SER A 1 195 ? -1.248 -8.509 -5.996 1.00 84.25 195 SER A CA 1
ATOM 1598 C C . SER A 1 195 ? -1.038 -9.886 -6.647 1.00 84.25 195 SER A C 1
ATOM 1600 O O . SER A 1 195 ? -0.058 -10.101 -7.364 1.00 84.25 195 SER A O 1
ATOM 1602 N N . ILE A 1 196 ? -2.000 -10.799 -6.489 1.00 81.25 196 ILE A N 1
ATOM 1603 C CA . ILE A 1 196 ? -1.949 -12.148 -7.063 1.00 81.25 196 ILE A CA 1
ATOM 1604 C C . ILE A 1 196 ? -1.943 -12.096 -8.594 1.00 81.25 196 ILE A C 1
ATOM 1606 O O . ILE A 1 196 ? -1.205 -12.860 -9.219 1.00 81.25 196 ILE A O 1
ATOM 1610 N N . ASP A 1 197 ? -2.712 -11.194 -9.205 1.00 83.94 197 ASP A N 1
ATOM 1611 C CA . ASP A 1 197 ? -2.766 -11.033 -10.660 1.00 83.94 197 ASP A CA 1
ATOM 1612 C C . ASP A 1 197 ? -1.401 -10.622 -11.233 1.00 83.94 197 ASP A C 1
ATOM 1614 O O . ASP A 1 197 ? -0.942 -11.211 -12.219 1.00 83.94 197 ASP A O 1
ATOM 1618 N N . VAL A 1 198 ? -0.719 -9.673 -10.576 1.00 83.56 198 VAL A N 1
ATOM 1619 C CA . VAL A 1 198 ? 0.635 -9.231 -10.948 1.00 83.56 198 VAL A CA 1
ATOM 1620 C C . VAL A 1 198 ? 1.628 -10.389 -10.866 1.00 83.56 198 VAL A C 1
ATOM 1622 O O . VAL A 1 198 ? 2.372 -10.629 -11.819 1.00 83.56 198 VAL A O 1
ATOM 1625 N N . MET A 1 199 ? 1.622 -11.159 -9.773 1.00 83.56 199 MET A N 1
ATOM 1626 C CA . MET A 1 199 ? 2.560 -12.277 -9.656 1.00 83.56 199 MET A CA 1
ATOM 1627 C C . MET A 1 199 ? 2.235 -13.416 -10.627 1.00 83.56 199 MET A C 1
ATOM 1629 O O . MET A 1 199 ? 3.130 -13.991 -11.243 1.00 83.56 199 MET A O 1
ATOM 1633 N N . SER A 1 200 ? 0.955 -13.726 -10.817 1.00 76.75 200 SER A N 1
ATOM 1634 C CA . SER A 1 200 ? 0.520 -14.744 -11.777 1.00 76.75 200 SER A CA 1
ATOM 1635 C C . SER A 1 200 ? 0.989 -14.407 -13.190 1.00 76.75 200 SER A C 1
ATOM 1637 O O . SER A 1 200 ? 1.333 -15.295 -13.968 1.00 76.75 200 SER A O 1
ATOM 1639 N N . PHE A 1 201 ? 1.011 -13.120 -13.530 1.00 80.56 201 PHE A N 1
ATOM 1640 C CA . PHE A 1 201 ? 1.575 -12.643 -14.780 1.00 80.56 201 PHE A CA 1
ATOM 1641 C C . PHE A 1 201 ? 3.103 -12.814 -14.843 1.00 80.56 201 PHE A C 1
ATOM 1643 O O . PHE A 1 201 ? 3.597 -13.337 -15.842 1.00 80.56 201 PHE A O 1
ATOM 1650 N N . LEU A 1 202 ? 3.837 -12.473 -13.777 1.00 77.50 202 LEU A N 1
ATOM 1651 C CA . LEU A 1 202 ? 5.288 -12.698 -13.702 1.00 77.50 202 LEU A CA 1
ATOM 1652 C C . LEU A 1 202 ? 5.669 -14.178 -13.845 1.00 77.50 202 LEU A C 1
ATOM 1654 O O . LEU A 1 202 ? 6.626 -14.495 -14.549 1.00 77.50 202 LEU A O 1
ATOM 1658 N N . PHE A 1 203 ? 4.910 -15.090 -13.229 1.00 74.31 203 PHE A N 1
ATOM 1659 C CA . PHE A 1 203 ? 5.146 -16.529 -13.363 1.00 74.31 203 PHE A CA 1
ATOM 1660 C C . PHE A 1 203 ? 4.991 -17.003 -14.811 1.00 74.31 203 PHE A C 1
ATOM 1662 O O . PHE A 1 203 ? 5.877 -17.686 -15.320 1.00 74.31 203 PHE A O 1
ATOM 1669 N N . ARG A 1 204 ? 3.932 -16.564 -15.508 1.00 73.88 204 ARG A N 1
ATOM 1670 C CA . ARG A 1 204 ? 3.730 -16.889 -16.932 1.00 73.88 204 ARG A CA 1
ATOM 1671 C C . ARG A 1 204 ? 4.866 -16.374 -17.815 1.00 73.88 204 ARG A C 1
ATOM 1673 O O . ARG A 1 204 ? 5.347 -17.107 -18.670 1.00 73.88 204 ARG A O 1
ATOM 1680 N N . LEU A 1 205 ? 5.325 -15.141 -17.585 1.00 71.25 205 LEU A N 1
ATOM 1681 C CA . LEU A 1 205 ? 6.447 -14.571 -18.339 1.00 71.25 205 LEU A CA 1
ATOM 1682 C C . LEU A 1 205 ? 7.745 -15.366 -18.184 1.00 71.25 205 LEU A C 1
ATOM 1684 O O . LEU A 1 205 ? 8.552 -15.393 -19.114 1.00 71.25 205 LEU A O 1
ATOM 1688 N N . ASN A 1 206 ? 7.960 -15.976 -17.020 1.00 67.25 206 ASN A N 1
ATOM 1689 C CA . ASN A 1 206 ? 9.155 -16.763 -16.754 1.00 67.25 206 ASN A CA 1
ATOM 1690 C C . ASN A 1 206 ? 9.069 -18.184 -17.327 1.00 67.25 206 ASN A C 1
ATOM 1692 O O . ASN A 1 206 ? 10.065 -18.686 -17.834 1.00 67.25 206 ASN A O 1
ATOM 1696 N N . ASP A 1 207 ? 7.894 -18.819 -17.289 1.00 63.91 207 ASP A N 1
ATOM 1697 C CA . ASP A 1 207 ? 7.691 -20.145 -17.895 1.00 63.91 207 ASP A CA 1
ATOM 1698 C C . ASP A 1 207 ? 7.919 -20.121 -19.418 1.00 63.91 207 ASP A C 1
ATOM 1700 O O . ASP A 1 207 ? 8.457 -21.074 -19.985 1.00 63.91 207 ASP A O 1
ATOM 1704 N N . ASP A 1 208 ? 7.575 -19.007 -20.072 1.00 60.16 208 ASP A N 1
ATOM 1705 C CA . ASP A 1 208 ? 7.769 -18.814 -21.514 1.00 60.16 208 ASP A CA 1
ATOM 1706 C C . ASP A 1 208 ? 9.216 -18.429 -21.891 1.00 60.16 208 ASP A C 1
ATOM 1708 O O . ASP A 1 208 ? 9.644 -18.645 -23.028 1.00 60.16 208 ASP A O 1
ATOM 1712 N N . ASN A 1 209 ? 9.995 -17.888 -20.946 1.00 55.28 209 ASN A N 1
ATOM 1713 C CA . ASN A 1 209 ? 11.373 -17.441 -21.151 1.00 55.28 209 ASN A CA 1
ATOM 1714 C C . ASN A 1 209 ? 12.323 -18.251 -20.262 1.00 55.28 209 ASN A C 1
ATOM 1716 O O . ASN A 1 209 ? 12.711 -17.795 -19.190 1.00 55.28 209 ASN A O 1
ATOM 1720 N N . ALA A 1 210 ? 12.724 -19.441 -20.724 1.00 45.16 210 ALA A N 1
ATOM 1721 C CA . ALA A 1 210 ? 13.748 -20.281 -20.096 1.00 45.16 210 ALA A CA 1
ATOM 1722 C C . ALA A 1 210 ? 15.126 -19.578 -20.066 1.00 45.16 210 ALA A C 1
ATOM 1724 O O . ALA A 1 210 ? 16.029 -19.881 -20.849 1.00 45.16 210 ALA A O 1
ATOM 1725 N N . HIS A 1 211 ? 15.277 -18.579 -19.204 1.00 50.78 211 HIS A N 1
ATOM 1726 C CA . HIS A 1 211 ? 16.532 -17.915 -18.900 1.00 50.78 211 HIS A CA 1
ATOM 1727 C C . HIS A 1 211 ? 16.995 -18.374 -17.518 1.00 50.78 211 HIS A C 1
ATOM 1729 O O . HIS A 1 211 ? 16.292 -18.213 -16.528 1.00 50.78 211 HIS A O 1
ATOM 1735 N N . ASP A 1 212 ? 18.190 -18.970 -17.491 1.00 50.12 212 ASP A N 1
ATOM 1736 C CA . ASP A 1 212 ? 18.862 -19.620 -16.353 1.00 50.12 212 ASP A CA 1
ATOM 1737 C C . ASP A 1 212 ? 19.239 -18.670 -15.190 1.00 50.12 212 ASP A C 1
ATOM 1739 O O . ASP A 1 212 ? 20.049 -19.029 -14.335 1.00 50.12 212 ASP A O 1
ATOM 1743 N N . GLU A 1 213 ? 18.703 -17.448 -15.131 1.00 53.06 213 GLU A N 1
ATOM 1744 C CA . GLU A 1 213 ? 19.024 -16.521 -14.045 1.00 53.06 213 GLU A CA 1
ATOM 1745 C C . GLU A 1 213 ? 18.080 -16.710 -12.851 1.00 53.06 213 GLU A C 1
ATOM 1747 O O . GLU A 1 213 ? 16.857 -16.670 -12.982 1.00 53.06 213 GLU A O 1
ATOM 1752 N N . GLU A 1 214 ? 18.685 -16.888 -11.670 1.00 52.28 214 GLU A N 1
ATOM 1753 C CA . GLU A 1 214 ? 18.057 -16.906 -10.345 1.00 52.28 214 GLU A CA 1
ATOM 1754 C C . GLU A 1 214 ? 17.340 -15.577 -10.050 1.00 52.28 214 GLU A C 1
ATOM 1756 O O . GLU A 1 214 ? 17.772 -14.751 -9.246 1.00 52.28 214 GLU A O 1
ATOM 1761 N N . ILE A 1 215 ? 16.186 -15.366 -10.672 1.00 54.03 215 ILE A N 1
ATOM 1762 C CA . ILE A 1 215 ? 15.141 -14.540 -10.076 1.00 54.03 215 ILE A CA 1
ATOM 1763 C C . ILE A 1 215 ? 14.815 -15.197 -8.718 1.00 54.03 215 ILE A C 1
ATOM 1765 O O . ILE A 1 215 ? 14.751 -16.429 -8.668 1.00 54.03 215 ILE A O 1
ATOM 1769 N N . PRO A 1 216 ? 14.637 -14.451 -7.605 1.00 59.22 216 PRO A N 1
ATOM 1770 C CA . PRO A 1 216 ? 14.435 -15.009 -6.261 1.00 59.22 216 PRO A CA 1
ATOM 1771 C C . PRO A 1 216 ? 13.041 -15.652 -6.116 1.00 59.22 216 PRO A C 1
ATOM 1773 O O . PRO A 1 216 ? 12.178 -15.223 -5.353 1.00 59.22 216 PRO A O 1
ATOM 1776 N N . TYR A 1 217 ? 12.838 -16.731 -6.863 1.00 60.12 217 TYR A N 1
ATOM 1777 C CA . TYR A 1 217 ? 11.580 -17.417 -7.124 1.00 60.12 217 TYR A CA 1
ATOM 1778 C C . TYR A 1 217 ? 10.980 -18.012 -5.851 1.00 60.12 217 TYR A C 1
ATOM 1780 O O . TYR A 1 217 ? 9.765 -18.051 -5.679 1.00 60.12 217 TYR A O 1
ATOM 1788 N N . GLN A 1 218 ? 11.839 -18.437 -4.921 1.00 60.66 218 GLN A N 1
ATOM 1789 C CA . GLN A 1 218 ? 11.408 -18.952 -3.623 1.00 60.66 218 GLN A CA 1
ATOM 1790 C C . GLN A 1 218 ? 10.712 -17.876 -2.785 1.00 60.66 218 GLN A C 1
ATOM 1792 O O . GLN A 1 218 ? 9.686 -18.164 -2.171 1.00 60.66 218 GLN A O 1
ATOM 1797 N N . THR A 1 219 ? 11.219 -16.640 -2.800 1.00 65.25 219 THR A N 1
ATOM 1798 C CA . THR A 1 219 ? 10.577 -15.510 -2.117 1.00 65.25 219 THR A CA 1
ATOM 1799 C C . THR A 1 219 ? 9.227 -15.200 -2.765 1.00 65.25 219 THR A C 1
ATOM 1801 O O . THR A 1 219 ? 8.229 -15.061 -2.066 1.00 65.25 219 THR A O 1
ATOM 1804 N N . TYR A 1 220 ? 9.162 -15.213 -4.100 1.00 68.38 220 TYR A N 1
ATOM 1805 C CA . TYR A 1 220 ? 7.940 -14.892 -4.848 1.00 68.38 220 TYR A CA 1
ATOM 1806 C C . TYR A 1 220 ? 6.827 -15.911 -4.603 1.00 68.38 220 TYR A C 1
ATOM 1808 O O . TYR A 1 220 ? 5.683 -15.540 -4.338 1.00 68.38 220 TYR A O 1
ATOM 1816 N N . ILE A 1 221 ? 7.163 -17.205 -4.641 1.00 66.69 221 ILE A N 1
ATOM 1817 C CA . ILE A 1 221 ? 6.221 -18.287 -4.336 1.00 66.69 221 ILE A CA 1
ATOM 1818 C C . ILE A 1 221 ? 5.705 -18.146 -2.903 1.00 66.69 221 ILE A C 1
ATOM 1820 O O . ILE A 1 221 ? 4.497 -18.238 -2.683 1.00 66.69 221 ILE A O 1
ATOM 1824 N N . TYR A 1 222 ? 6.596 -17.905 -1.940 1.00 69.44 222 TYR A N 1
ATOM 1825 C CA . TYR A 1 222 ? 6.217 -17.785 -0.535 1.00 69.44 222 TYR A CA 1
ATOM 1826 C C . TYR A 1 222 ? 5.257 -16.613 -0.293 1.00 69.44 222 TYR A C 1
ATOM 1828 O O . TYR A 1 222 ? 4.201 -16.795 0.320 1.00 69.44 222 TYR A O 1
ATOM 1836 N N . ASP A 1 223 ? 5.575 -15.429 -0.816 1.00 69.31 223 ASP A N 1
ATOM 1837 C CA . ASP A 1 223 ? 4.733 -14.247 -0.627 1.00 69.31 223 ASP A CA 1
ATOM 1838 C C . ASP A 1 223 ? 3.378 -14.396 -1.338 1.00 69.31 223 ASP A C 1
ATOM 1840 O O . ASP A 1 223 ? 2.345 -13.993 -0.799 1.00 69.31 223 ASP A O 1
ATOM 1844 N N . THR A 1 224 ? 3.342 -15.072 -2.490 1.00 69.25 224 THR A N 1
ATOM 1845 C CA . THR A 1 224 ? 2.089 -15.369 -3.208 1.00 69.25 224 THR A CA 1
ATOM 1846 C C . THR A 1 224 ? 1.218 -16.365 -2.460 1.00 69.25 224 THR A C 1
ATOM 1848 O O . THR A 1 224 ? 0.015 -16.159 -2.333 1.00 69.25 224 THR A O 1
ATOM 1851 N N . GLN A 1 225 ? 1.802 -17.440 -1.923 1.00 73.25 225 GLN A N 1
ATOM 1852 C CA . GLN A 1 225 ? 1.066 -18.406 -1.102 1.00 73.25 225 GLN A CA 1
ATOM 1853 C C . GLN A 1 225 ? 0.476 -17.739 0.141 1.00 73.25 225 GLN A C 1
ATOM 1855 O O . GLN A 1 225 ? -0.656 -18.026 0.528 1.00 73.25 225 GLN A O 1
ATOM 1860 N N . ARG A 1 226 ? 1.222 -16.810 0.746 1.00 72.56 226 ARG A N 1
ATOM 1861 C CA . ARG A 1 226 ? 0.734 -16.007 1.865 1.00 72.56 226 ARG A CA 1
ATOM 1862 C C . ARG A 1 226 ? -0.434 -15.106 1.453 1.00 72.56 226 ARG A C 1
ATOM 1864 O O . ARG A 1 226 ? -1.408 -15.039 2.200 1.00 72.56 226 ARG A O 1
ATOM 1871 N N . ALA A 1 227 ? -0.352 -14.447 0.296 1.00 68.38 227 ALA A N 1
ATOM 1872 C CA . ALA A 1 227 ? -1.432 -13.622 -0.249 1.00 68.38 227 ALA A CA 1
ATOM 1873 C C . ALA A 1 227 ? -2.694 -14.450 -0.554 1.00 68.38 227 ALA A C 1
ATOM 1875 O O . ALA A 1 227 ? -3.7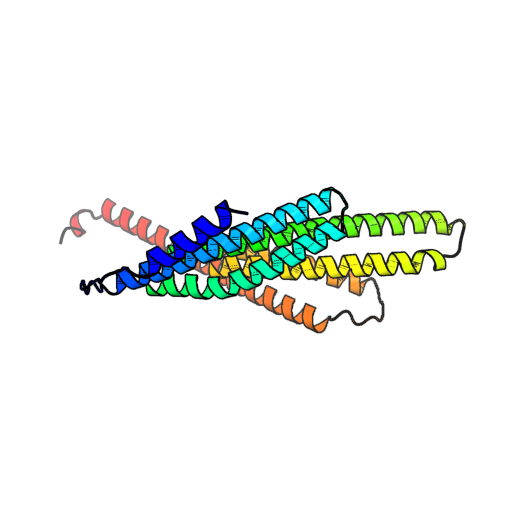86 -14.074 -0.136 1.00 68.38 227 ALA A O 1
ATOM 1876 N N . LEU A 1 228 ? -2.543 -15.617 -1.188 1.00 71.81 228 LEU A N 1
ATOM 1877 C CA . LEU A 1 228 ? -3.643 -16.547 -1.474 1.00 71.81 228 LEU A CA 1
ATOM 1878 C C . LEU A 1 228 ? -4.334 -17.021 -0.195 1.00 71.81 228 LEU A C 1
ATOM 1880 O O . LEU A 1 228 ? -5.547 -16.912 -0.071 1.00 71.81 228 LEU A O 1
ATOM 1884 N N . MET A 1 229 ? -3.560 -17.461 0.799 1.00 77.62 229 MET A N 1
ATOM 1885 C CA . MET A 1 229 ? -4.109 -17.881 2.089 1.00 77.62 229 MET A CA 1
ATOM 1886 C C . MET A 1 229 ? -4.859 -16.739 2.790 1.00 77.62 229 MET A C 1
ATOM 1888 O O . MET A 1 229 ? -5.849 -16.969 3.484 1.00 77.62 229 MET A O 1
ATOM 1892 N N . ARG A 1 230 ? -4.392 -15.493 2.645 1.00 78.12 230 ARG A N 1
ATOM 1893 C CA . ARG A 1 230 ? -5.086 -14.318 3.187 1.00 78.12 230 ARG A CA 1
ATOM 1894 C C . ARG A 1 230 ? -6.398 -14.052 2.461 1.00 78.12 230 ARG A C 1
ATOM 1896 O O . ARG A 1 230 ? -7.406 -13.877 3.138 1.00 78.12 230 ARG A O 1
ATOM 1903 N N . LEU A 1 231 ? -6.389 -14.096 1.132 1.00 73.75 231 LEU A N 1
ATOM 1904 C CA . LEU A 1 231 ? -7.583 -13.945 0.306 1.00 73.75 231 LEU A CA 1
ATOM 1905 C C . LEU A 1 231 ? -8.646 -14.999 0.653 1.00 73.75 231 LEU A C 1
ATOM 1907 O O . LEU A 1 231 ? -9.788 -14.644 0.926 1.00 73.75 231 LEU A O 1
ATOM 1911 N N . GLU A 1 232 ? -8.257 -16.272 0.746 1.00 77.75 232 GLU A N 1
ATOM 1912 C CA . GLU A 1 232 ? -9.160 -17.371 1.114 1.00 77.75 232 GLU A CA 1
ATOM 1913 C C . GLU A 1 232 ? -9.801 -17.157 2.497 1.00 77.75 232 GLU A C 1
ATOM 1915 O O . GLU A 1 232 ? -11.014 -17.292 2.663 1.00 77.75 232 GLU A O 1
ATOM 1920 N N . ASN A 1 233 ? -9.007 -16.773 3.503 1.00 76.75 233 ASN A N 1
ATOM 1921 C CA . ASN A 1 233 ? -9.526 -16.491 4.847 1.00 76.75 233 ASN A CA 1
ATOM 1922 C C . ASN A 1 233 ? -10.490 -15.298 4.869 1.00 76.75 233 ASN A C 1
ATOM 1924 O O . ASN A 1 233 ? -11.450 -15.275 5.649 1.00 76.75 233 ASN A O 1
ATOM 1928 N N . LEU A 1 234 ? -10.224 -14.296 4.037 1.00 75.69 234 LEU A N 1
ATOM 1929 C CA . LEU A 1 234 ? -11.040 -13.100 3.950 1.00 75.69 234 LEU A CA 1
ATOM 1930 C C . LEU A 1 234 ? -12.377 -13.390 3.256 1.00 75.69 234 LEU A C 1
ATOM 1932 O O . LEU A 1 234 ? -13.418 -12.992 3.775 1.00 75.69 234 LEU A O 1
ATOM 1936 N N . GLN A 1 235 ? -12.373 -14.180 2.181 1.00 77.25 235 GLN A N 1
ATOM 1937 C CA . GLN A 1 235 ? -13.591 -14.658 1.516 1.00 77.25 235 GLN A CA 1
ATOM 1938 C C . GLN A 1 235 ? -14.487 -15.461 2.465 1.00 77.25 235 GLN A C 1
ATOM 1940 O O . GLN A 1 235 ? -15.689 -15.209 2.543 1.00 77.25 235 GLN A O 1
ATOM 1945 N N . LEU A 1 236 ? -13.904 -16.352 3.273 1.00 79.38 236 LEU A N 1
ATOM 1946 C CA . LEU A 1 236 ? -14.641 -17.075 4.318 1.00 79.38 236 LEU A CA 1
ATOM 1947 C C . LEU A 1 236 ? -15.255 -16.128 5.363 1.00 79.38 236 LEU A C 1
ATOM 1949 O O . LEU A 1 236 ? -16.349 -16.374 5.877 1.00 79.38 236 LEU A O 1
ATOM 1953 N N . SER A 1 237 ? -14.552 -15.045 5.700 1.00 76.50 237 SER A N 1
ATOM 1954 C CA . SER A 1 237 ? -15.028 -14.044 6.662 1.00 76.50 237 SER A CA 1
ATOM 1955 C C . SER A 1 237 ? -16.173 -13.201 6.093 1.00 76.50 237 SER A C 1
ATOM 1957 O O . SER A 1 237 ? -17.148 -12.947 6.804 1.00 76.50 237 SER A O 1
ATOM 1959 N N . LEU A 1 238 ? -16.093 -12.823 4.815 1.00 76.19 238 LEU A N 1
ATOM 1960 C CA . LEU A 1 238 ? -17.161 -12.132 4.088 1.00 76.19 238 LEU A CA 1
ATOM 1961 C C . LEU A 1 238 ? -18.415 -13.004 3.969 1.00 76.19 238 LEU A C 1
ATOM 1963 O O . LEU A 1 238 ? -19.494 -12.551 4.347 1.00 76.19 238 LEU A O 1
ATOM 1967 N N . GLU A 1 239 ? -18.274 -14.270 3.565 1.00 81.25 239 GLU A N 1
ATOM 1968 C CA . GLU A 1 239 ? -19.399 -15.212 3.475 1.00 81.25 239 GLU A CA 1
ATOM 1969 C C . GLU A 1 239 ? -20.097 -15.375 4.836 1.00 81.25 239 GLU A C 1
ATOM 1971 O O . GLU A 1 239 ? -21.326 -15.330 4.948 1.00 81.25 239 GLU A O 1
ATOM 1976 N N . LYS A 1 240 ? -19.317 -15.490 5.917 1.00 78.38 240 LYS A N 1
ATOM 1977 C CA . LYS A 1 240 ? -19.857 -15.566 7.279 1.00 78.38 240 LYS A CA 1
ATOM 1978 C C . LYS A 1 240 ? -20.589 -14.283 7.692 1.00 78.38 240 LYS A C 1
ATOM 1980 O O . LYS A 1 240 ? -21.614 -14.363 8.373 1.00 78.38 240 LYS A O 1
ATOM 1985 N N . ASN A 1 241 ? -20.077 -13.112 7.315 1.00 75.38 241 ASN A N 1
ATOM 1986 C CA . ASN A 1 241 ? -20.725 -11.830 7.595 1.00 75.38 241 ASN A CA 1
ATOM 1987 C C . ASN A 1 241 ? -22.038 -11.679 6.822 1.00 75.38 241 ASN A C 1
ATOM 1989 O O . ASN A 1 241 ? -23.040 -11.286 7.420 1.00 75.38 241 ASN A O 1
ATOM 1993 N N . GLU A 1 242 ? -22.072 -12.069 5.548 1.00 79.50 242 GLU A N 1
ATOM 1994 C CA . GLU A 1 242 ? -23.293 -12.080 4.740 1.00 79.50 242 GLU A CA 1
ATOM 1995 C C . GLU A 1 242 ? -24.358 -12.999 5.364 1.00 79.50 242 GLU A C 1
ATOM 1997 O O . GLU A 1 242 ? -25.508 -12.599 5.563 1.00 79.50 242 GLU A O 1
ATOM 2002 N N . GLN A 1 243 ? -23.970 -14.204 5.798 1.00 73.81 243 GLN A N 1
ATOM 2003 C CA . GLN A 1 243 ? -24.872 -15.113 6.514 1.00 73.81 243 GLN A CA 1
ATOM 2004 C C . GLN A 1 243 ? -25.405 -14.507 7.827 1.00 73.81 243 GLN A C 1
ATOM 2006 O O . GLN A 1 243 ? -26.582 -14.683 8.168 1.00 73.81 243 GLN A O 1
ATOM 2011 N N . LEU A 1 244 ? -24.572 -13.775 8.573 1.00 69.38 244 LEU A N 1
ATOM 2012 C CA . LEU A 1 244 ? -24.990 -13.072 9.790 1.00 69.38 244 LEU A CA 1
ATOM 2013 C C . LEU A 1 244 ? -25.973 -11.934 9.491 1.00 69.38 244 LEU A C 1
ATOM 2015 O O . LEU A 1 244 ? -26.952 -11.776 10.225 1.00 69.38 244 LEU A O 1
ATOM 2019 N N . GLU A 1 245 ? -25.750 -11.163 8.429 1.00 74.00 245 GLU A N 1
ATOM 2020 C CA . GLU A 1 245 ? -26.661 -10.106 7.978 1.00 74.00 245 GLU A CA 1
ATOM 2021 C C . GLU A 1 245 ? -28.025 -10.676 7.579 1.00 74.00 245 GLU A C 1
ATOM 2023 O O . GLU A 1 245 ? -29.058 -10.210 8.070 1.00 74.00 245 GLU A O 1
ATOM 2028 N N . LEU A 1 246 ? -28.037 -11.748 6.782 1.00 79.06 246 LEU A N 1
ATOM 2029 C CA . LEU A 1 246 ? -29.257 -12.465 6.406 1.00 79.06 246 LEU A CA 1
ATOM 2030 C C . LEU A 1 246 ? -30.010 -12.974 7.641 1.00 79.06 246 LEU A C 1
ATOM 2032 O O . LEU A 1 246 ? -31.230 -12.822 7.738 1.00 79.06 246 LEU A O 1
ATOM 2036 N N . THR A 1 247 ? -29.287 -13.512 8.626 1.00 70.75 247 THR A N 1
ATOM 2037 C CA . THR A 1 247 ? -29.872 -13.981 9.891 1.00 70.75 247 THR A CA 1
ATOM 2038 C C . THR A 1 247 ? -30.465 -12.827 10.703 1.00 70.75 247 THR A C 1
ATOM 2040 O O . THR A 1 247 ? -31.573 -12.948 11.228 1.00 70.75 247 THR A O 1
ATOM 2043 N N . ARG A 1 248 ? -29.779 -11.678 10.785 1.00 73.75 248 ARG A N 1
ATOM 2044 C CA . ARG A 1 248 ? -30.303 -10.469 11.447 1.00 73.75 248 ARG A CA 1
ATOM 2045 C C . ARG A 1 248 ? -31.556 -9.948 10.752 1.00 73.75 248 ARG A C 1
ATOM 2047 O O . ARG A 1 248 ? -32.529 -9.633 11.433 1.00 73.75 248 ARG A O 1
ATOM 2054 N N . HIS A 1 249 ? -31.561 -9.894 9.423 1.00 76.88 249 HIS A N 1
ATOM 2055 C CA . HIS A 1 249 ? -32.728 -9.467 8.654 1.00 76.88 249 HIS A CA 1
ATOM 2056 C C . HIS A 1 249 ? -33.911 -10.428 8.848 1.00 76.88 249 HIS A C 1
ATOM 2058 O O . HIS A 1 249 ? -35.053 -9.993 9.030 1.00 76.88 249 HIS A O 1
ATOM 2064 N N . ALA A 1 250 ? -33.647 -11.738 8.872 1.00 70.94 250 ALA A N 1
ATOM 2065 C CA . ALA A 1 250 ? -34.652 -12.748 9.180 1.00 70.94 250 ALA A CA 1
ATOM 2066 C C . ALA A 1 250 ? -35.226 -12.559 10.595 1.00 70.94 250 ALA A C 1
ATOM 2068 O O . ALA A 1 250 ? -36.445 -12.534 10.754 1.00 70.94 250 ALA A O 1
ATOM 2069 N N . LEU A 1 251 ? -34.379 -12.337 11.607 1.00 73.00 251 LEU A N 1
ATOM 2070 C CA . LEU A 1 251 ? -34.810 -12.061 12.982 1.00 73.00 251 LEU A CA 1
ATOM 2071 C C . LEU A 1 251 ? -35.654 -10.785 13.086 1.00 73.00 251 LEU A C 1
ATOM 2073 O O . LEU A 1 251 ? -36.733 -10.822 13.666 1.00 73.00 251 LEU A O 1
ATOM 2077 N N . GLN A 1 252 ? -35.230 -9.680 12.469 1.00 78.50 252 GLN A N 1
ATOM 2078 C CA . GLN A 1 252 ? -36.007 -8.433 12.445 1.00 78.50 252 GLN A CA 1
ATOM 2079 C C . GLN A 1 252 ? -37.361 -8.608 11.745 1.00 78.50 252 GLN A C 1
ATOM 2081 O O . GLN A 1 252 ? -38.380 -8.074 12.191 1.00 78.50 252 GLN A O 1
ATOM 2086 N N . SER A 1 253 ? -37.394 -9.384 10.659 1.00 80.88 253 SER A N 1
ATOM 2087 C CA . SER A 1 253 ? -38.633 -9.720 9.953 1.00 80.88 253 SER A CA 1
ATOM 2088 C C . SER A 1 253 ? -39.567 -10.551 10.839 1.00 80.88 253 SER A C 1
ATOM 2090 O O . SER A 1 253 ? -40.764 -10.267 10.900 1.00 80.88 253 SER A O 1
ATOM 2092 N N . LEU A 1 254 ? -39.025 -11.523 11.580 1.00 73.31 254 LEU A N 1
ATOM 2093 C CA . LEU A 1 254 ? -39.772 -12.324 12.552 1.00 73.31 254 LEU A CA 1
ATOM 2094 C C . LEU A 1 254 ? -40.295 -11.478 13.720 1.00 73.31 254 LEU A C 1
ATOM 2096 O O . LEU A 1 254 ? -41.461 -11.611 14.083 1.00 73.31 254 LEU A O 1
ATOM 2100 N N . GLU A 1 255 ? -39.497 -10.561 14.270 1.00 74.75 255 GLU A N 1
ATOM 2101 C CA . GLU A 1 255 ? -39.939 -9.629 15.317 1.00 74.75 255 GLU A CA 1
ATOM 2102 C C . GLU A 1 255 ? -41.078 -8.724 14.837 1.00 74.75 255 GLU A C 1
ATOM 2104 O O . GLU A 1 255 ? -42.050 -8.495 15.561 1.00 74.75 255 GLU A O 1
ATOM 2109 N N . LYS A 1 256 ? -40.990 -8.223 13.600 1.00 79.88 256 LYS A N 1
ATOM 2110 C CA . LYS A 1 256 ? -42.036 -7.394 12.994 1.00 79.88 256 LYS A CA 1
ATOM 2111 C C . LYS A 1 256 ? -43.330 -8.182 12.792 1.00 79.88 256 LYS A C 1
ATOM 2113 O O . LYS A 1 256 ? -44.406 -7.665 13.095 1.00 79.88 256 LYS A O 1
ATOM 2118 N N . LEU A 1 257 ? -43.237 -9.429 12.326 1.00 75.94 257 LEU A N 1
ATOM 2119 C CA . LEU A 1 257 ? -44.385 -10.333 12.217 1.00 75.94 257 LEU A CA 1
ATOM 2120 C C . LEU A 1 257 ? -44.998 -10.599 13.596 1.00 75.94 257 LEU A C 1
ATOM 2122 O O . LEU A 1 257 ? -46.204 -10.435 13.758 1.00 75.94 257 LEU A O 1
ATOM 2126 N N . ASN A 1 258 ? -44.183 -10.907 14.606 1.00 70.81 258 ASN A N 1
ATOM 2127 C CA . ASN A 1 258 ? -44.662 -11.163 15.964 1.00 70.81 258 ASN A CA 1
ATOM 2128 C C . ASN A 1 258 ? -45.440 -9.962 16.532 1.00 70.81 258 ASN A C 1
ATOM 2130 O O . ASN A 1 258 ? -46.559 -10.120 17.006 1.00 70.81 258 ASN A O 1
ATOM 2134 N N . LYS A 1 259 ? -44.919 -8.737 16.370 1.00 73.62 259 LYS A N 1
ATOM 2135 C CA . LYS A 1 259 ? -45.622 -7.502 16.773 1.00 73.62 259 LYS A CA 1
ATOM 2136 C C . LYS A 1 259 ? -46.916 -7.245 15.993 1.00 73.62 259 LYS A C 1
ATOM 2138 O O . LYS A 1 259 ? -47.820 -6.606 16.517 1.00 73.62 259 LYS A O 1
ATOM 2143 N N . THR A 1 260 ? -47.005 -7.712 14.748 1.00 78.19 260 THR A N 1
ATOM 2144 C CA . THR A 1 260 ? -48.185 -7.509 13.889 1.00 78.19 260 THR A CA 1
ATOM 2145 C C . THR A 1 260 ? -49.303 -8.499 14.216 1.00 78.19 260 THR A C 1
ATOM 2147 O O . THR A 1 260 ? -50.473 -8.128 14.206 1.00 78.19 260 THR A O 1
ATOM 2150 N N . PHE A 1 261 ? -48.952 -9.755 14.496 1.00 72.25 261 PHE A N 1
ATOM 2151 C CA . PHE A 1 261 ? -49.918 -10.841 14.679 1.00 72.25 261 PHE A CA 1
ATOM 2152 C C . PHE A 1 261 ? -50.218 -11.164 16.147 1.00 72.25 261 PHE A C 1
ATOM 2154 O O . PHE A 1 261 ? -51.275 -11.720 16.431 1.00 72.25 261 PHE A O 1
ATOM 2161 N N . PHE A 1 262 ? -49.335 -10.787 17.074 1.00 70.44 262 PHE A N 1
ATOM 2162 C CA . PHE A 1 262 ? -49.485 -11.030 18.511 1.00 70.44 262 PHE A CA 1
ATOM 2163 C C . PHE A 1 262 ? -49.185 -9.766 19.337 1.00 70.44 262 PHE A C 1
ATOM 2165 O O . PHE A 1 262 ? -48.284 -9.773 20.179 1.00 70.44 262 PHE A O 1
ATOM 2172 N N . PRO A 1 263 ? -49.922 -8.658 19.123 1.00 61.16 263 PRO A N 1
ATOM 2173 C CA . PRO A 1 263 ? -49.649 -7.397 19.815 1.00 61.16 263 PRO A CA 1
ATOM 2174 C C . PRO A 1 263 ? -49.825 -7.494 21.342 1.00 61.16 263 PRO A C 1
ATOM 2176 O O . PRO A 1 263 ? -49.161 -6.771 22.075 1.00 61.16 263 PRO A O 1
ATOM 2179 N N . GLU A 1 264 ? -50.662 -8.416 21.828 1.00 58.41 264 GLU A N 1
ATOM 2180 C CA . GLU A 1 264 ? -51.003 -8.560 23.254 1.00 58.41 264 GLU A CA 1
ATOM 2181 C C . GLU A 1 264 ? -49.940 -9.296 24.096 1.00 58.41 264 GLU A C 1
ATOM 2183 O O . GLU A 1 264 ? -50.035 -9.313 25.318 1.00 58.41 264 GLU A O 1
ATOM 2188 N N . VAL A 1 265 ? -48.910 -9.893 23.480 1.00 56.09 265 VAL A N 1
ATOM 2189 C CA . VAL A 1 265 ? -47.892 -10.696 24.197 1.00 56.09 265 VAL A CA 1
ATOM 2190 C C . VAL A 1 265 ? -46.662 -9.865 24.610 1.00 56.09 265 VAL A C 1
ATOM 2192 O O . VAL A 1 265 ? -45.801 -10.355 25.332 1.00 56.09 265 VAL A O 1
ATOM 2195 N N . VAL A 1 266 ? -46.556 -8.600 24.187 1.00 52.66 266 VAL A N 1
ATOM 2196 C CA . VAL A 1 266 ? -45.319 -7.797 24.329 1.00 52.66 266 VAL A CA 1
ATOM 2197 C C . VAL A 1 266 ? -45.336 -6.829 25.534 1.00 52.66 266 VAL A C 1
ATOM 2199 O O . VAL A 1 266 ? -44.317 -6.208 25.818 1.00 52.66 266 VAL A O 1
ATOM 2202 N N . GLU A 1 267 ? -46.438 -6.712 26.287 1.00 46.22 267 GLU A N 1
ATOM 2203 C CA . GLU A 1 267 ? -46.570 -5.757 27.415 1.00 46.22 267 GLU A CA 1
ATOM 2204 C C . GLU A 1 267 ? -46.459 -6.359 28.839 1.00 46.22 267 GLU A C 1
ATOM 2206 O O . GLU A 1 267 ? -46.901 -5.740 29.811 1.00 46.22 267 GLU A O 1
ATOM 2211 N N . HIS A 1 268 ? -45.832 -7.527 29.018 1.00 49.94 268 HIS A N 1
ATOM 2212 C CA . HIS A 1 268 ? -45.560 -8.091 30.354 1.00 49.94 268 HIS A CA 1
ATOM 2213 C C . HIS A 1 268 ? -44.082 -8.388 30.599 1.00 49.94 268 HIS A C 1
ATOM 2215 O O . HIS A 1 268 ? -43.446 -9.010 29.720 1.00 49.94 268 HIS A O 1
#

pLDDT: mean 78.74, std 16.91, range [37.56, 98.38]

Secondary structure (DSSP, 8-state):
-HHHHHHHHHHHHTTS----------HHHHHHHHHHHHHHHHHHHHHHHHHHHHHHHHHHHTT-HHHHHHHHHHHHHHHHHHHHHHHHHHHHHHHTT-HHHHHHHHHHHHHHHHHHHHHHHHHHHHHHHHHHHHHHHHHHHTTTS-GGGTHHHHHHHHHHHHHHHHHHHHHHHHHHHHHHHTT-HHHHHHHHHHHHHHHHHHHHHHHHS-------HHHHHHHHHHHHHHHHHHHHHHHHHHHHHHHHHHHHHHHHHHHHH-GGGS--

Radius of gyration: 27.11 Å; chains: 1; bounding box: 75×58×82 Å